Protein AF-A0A7V5BFM8-F1 (afdb_monomer_lite)

Secondary structure (DSSP, 8-state):
--GGG-HHHHHHHHHHHHHHHHHHHHHHHHHHTT-TTHHHHHHHHHHHHHHHHHHHHHH-------GGGTSTTTT-TT-----TT---S------HHHHHHHHHHHHHHHHHHHHHHHHHHHHHHHHHHHHHHHHHHHHHHHHHHHHHHHHHHHHHHHHHHHHHHHHHHHHHHHHHHHHHHHHHHHH--

Radius of gyration: 38.97 Å; chains: 1; bounding box: 80×53×108 Å

Sequence (189 aa):
MSFLHSKGFKYLKNLIIGVGAAVVLIGALFKIMHHPLGNVLLPIGMGTEAFIFFFLGVIGPEKDYYWEKLYPGLDKYNADVAPLAAGGGGGQALNAPAVEEKLGGMLSELQIMSKSMSSLKALQDADFTGTADQIKTMGNFYSKLNEAMASLADSAEDAKQYKEQMKSLNHNLGSLNSVYGNMLNAMNP

Structure (mmCIF, N/CA/C/O backbone):
data_AF-A0A7V5BFM8-F1
#
_entry.id   AF-A0A7V5BFM8-F1
#
loop_
_atom_site.group_PDB
_atom_site.id
_atom_site.type_symbol
_atom_site.label_atom_id
_atom_site.label_alt_id
_atom_site.label_comp_id
_atom_site.label_asym_id
_atom_site.label_entity_id
_atom_site.label_seq_id
_atom_site.pdbx_PDB_ins_code
_atom_site.Cartn_x
_atom_site.Cartn_y
_atom_site.Cartn_z
_atom_site.occupancy
_atom_site.B_iso_or_equiv
_atom_site.auth_seq_id
_atom_site.auth_comp_id
_atom_site.auth_asym_id
_atom_site.auth_atom_id
_atom_site.pdbx_PDB_model_num
ATOM 1 N N . MET A 1 1 ? -21.192 -24.836 13.262 1.00 40.56 1 MET A N 1
ATOM 2 C CA . MET A 1 1 ? -19.976 -24.262 13.879 1.00 40.56 1 MET A CA 1
ATOM 3 C C . MET A 1 1 ? -18.853 -24.339 12.858 1.00 40.56 1 MET A C 1
ATOM 5 O O . MET A 1 1 ? -18.307 -25.411 12.643 1.00 40.56 1 MET A O 1
ATOM 9 N N . SER A 1 2 ? -18.617 -23.254 12.121 1.00 45.78 2 SER A N 1
ATOM 10 C CA . SER A 1 2 ? -17.690 -23.250 10.984 1.00 45.78 2 SER A CA 1
ATOM 11 C C . SER A 1 2 ? -16.246 -23.375 11.483 1.00 45.78 2 SER A C 1
ATOM 13 O O . SER A 1 2 ? -15.728 -22.449 12.106 1.00 45.78 2 SER A O 1
ATOM 15 N N . PHE A 1 3 ? -15.607 -24.521 11.218 1.00 53.47 3 PHE A N 1
ATOM 16 C CA . PHE A 1 3 ? -14.209 -24.829 11.567 1.00 53.4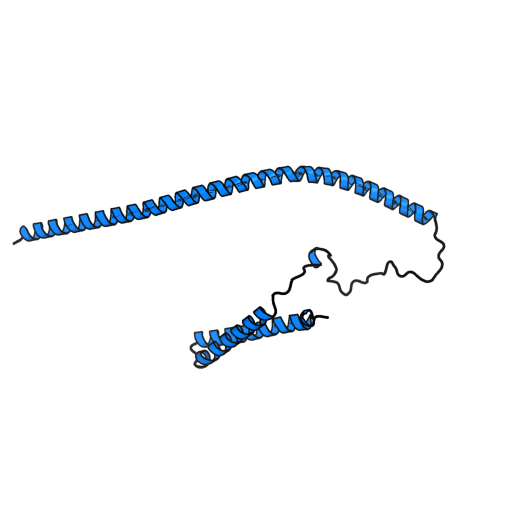7 3 PHE A CA 1
ATOM 17 C C . PHE A 1 3 ? -13.200 -23.776 11.063 1.00 53.47 3 PHE A C 1
ATOM 19 O O . PHE A 1 3 ? -12.090 -23.689 11.582 1.00 53.47 3 PHE A O 1
ATOM 26 N N . LEU A 1 4 ? -13.617 -22.928 10.119 1.00 55.00 4 LEU A N 1
ATOM 27 C CA . LEU A 1 4 ? -12.844 -21.830 9.539 1.00 55.00 4 LEU A CA 1
ATOM 28 C C . LEU A 1 4 ? -12.632 -20.633 10.489 1.00 55.00 4 LEU A C 1
ATOM 30 O O . LEU A 1 4 ? -11.771 -19.808 10.223 1.00 55.00 4 LEU A O 1
ATOM 34 N N . HIS A 1 5 ? -13.362 -20.531 11.609 1.00 53.34 5 HIS A N 1
ATOM 35 C CA . HIS A 1 5 ? -13.249 -19.392 12.544 1.00 53.34 5 HIS A CA 1
ATOM 36 C C . HIS A 1 5 ? -12.447 -19.698 13.821 1.00 53.34 5 HIS A C 1
ATOM 38 O O . HIS A 1 5 ? -12.349 -18.853 14.713 1.00 53.34 5 HIS A O 1
ATOM 44 N N . SER A 1 6 ? -11.880 -20.902 13.948 1.00 69.38 6 SER A N 1
ATOM 45 C CA . SER A 1 6 ? -11.123 -21.277 15.146 1.00 69.38 6 SER A CA 1
ATOM 46 C C . SER A 1 6 ? -9.809 -20.493 15.237 1.00 69.38 6 SER A C 1
ATOM 48 O O . SER A 1 6 ? -9.078 -20.380 14.252 1.00 69.38 6 SER A O 1
ATOM 50 N N . LYS A 1 7 ? -9.454 -20.004 16.437 1.00 62.94 7 LYS A N 1
ATOM 51 C CA . LYS A 1 7 ? -8.154 -19.349 16.702 1.00 62.94 7 LYS A CA 1
ATOM 52 C C . LYS A 1 7 ? -6.974 -20.220 16.244 1.00 62.94 7 LYS A C 1
ATOM 54 O O . LYS A 1 7 ? -5.988 -19.696 15.735 1.00 62.94 7 LYS A O 1
ATOM 59 N N . GLY A 1 8 ? -7.112 -21.545 16.353 1.00 70.50 8 GLY A N 1
ATOM 60 C CA . GLY A 1 8 ? -6.119 -22.502 15.861 1.00 70.50 8 GLY A CA 1
ATOM 61 C C . GLY A 1 8 ? -5.989 -22.514 14.336 1.00 70.50 8 GLY A C 1
ATOM 62 O O . GLY A 1 8 ? -4.878 -22.585 13.826 1.00 70.50 8 GLY A O 1
ATOM 63 N N . PHE A 1 9 ? -7.095 -22.362 13.602 1.00 72.81 9 PHE A N 1
ATOM 64 C CA . PHE A 1 9 ? -7.080 -22.286 12.138 1.00 72.81 9 PHE A CA 1
ATOM 65 C C . PHE A 1 9 ? -6.405 -20.998 11.649 1.00 72.81 9 PHE A C 1
ATOM 67 O O . PHE A 1 9 ? -5.597 -21.040 10.724 1.00 72.81 9 PHE A O 1
ATOM 74 N N . LYS A 1 10 ? -6.647 -19.866 12.327 1.00 71.50 10 LYS A N 1
ATOM 75 C CA . LYS A 1 10 ? -5.963 -18.591 12.042 1.00 71.50 10 LYS A CA 1
ATOM 76 C C . LYS A 1 10 ? -4.455 -18.676 12.268 1.00 71.50 10 LYS A C 1
ATOM 78 O O . LYS A 1 10 ? -3.684 -18.246 11.413 1.00 71.50 10 LYS A O 1
ATOM 83 N N . TYR A 1 11 ? -4.039 -19.253 13.395 1.00 76.12 11 TYR A N 1
ATOM 84 C CA . TYR A 1 11 ? -2.623 -19.463 13.691 1.00 76.12 11 TYR A CA 1
ATOM 85 C C . TYR A 1 11 ? -1.970 -20.400 12.668 1.00 76.12 11 TYR A C 1
ATOM 87 O O . TYR A 1 11 ? -0.919 -20.074 12.124 1.00 76.12 11 TYR A O 1
ATOM 95 N N . LEU A 1 12 ? -2.627 -21.518 12.345 1.00 82.12 12 LEU A N 1
ATOM 96 C CA . LEU A 1 12 ? -2.137 -22.488 11.369 1.00 82.12 12 LEU A CA 1
ATOM 97 C C . LEU A 1 12 ? -2.009 -21.879 9.963 1.00 82.12 12 LEU A C 1
ATOM 99 O O . LEU A 1 12 ? -0.991 -22.082 9.308 1.00 82.12 12 LEU A O 1
ATOM 103 N N . LYS A 1 13 ? -2.992 -21.083 9.525 1.00 82.06 13 LYS A N 1
ATOM 104 C CA . LYS A 1 13 ? -2.949 -20.328 8.261 1.00 82.06 13 LYS A CA 1
ATOM 105 C C . LYS A 1 13 ? -1.733 -19.401 8.210 1.00 82.06 13 LYS A C 1
ATOM 107 O O . LYS A 1 13 ? -0.953 -19.472 7.265 1.00 82.06 13 LYS A O 1
ATOM 112 N N . ASN A 1 14 ? -1.544 -18.573 9.239 1.00 81.56 14 ASN A N 1
ATOM 113 C CA . ASN A 1 14 ? -0.413 -17.643 9.302 1.00 81.56 14 ASN A CA 1
ATOM 114 C C . ASN A 1 14 ? 0.935 -18.376 9.355 1.00 81.56 14 ASN A C 1
ATOM 116 O O . ASN A 1 14 ? 1.901 -17.920 8.750 1.00 81.56 14 ASN A O 1
ATOM 120 N N . LEU A 1 15 ? 0.996 -19.524 10.033 1.00 85.75 15 LEU A N 1
ATOM 121 C CA . LEU A 1 15 ? 2.195 -20.354 10.095 1.00 85.75 15 LEU A CA 1
ATOM 122 C C . LEU A 1 15 ? 2.544 -20.952 8.726 1.00 85.75 15 LEU A C 1
ATOM 124 O O . LEU A 1 15 ? 3.700 -20.879 8.322 1.00 85.75 15 LEU A O 1
ATOM 128 N N . ILE A 1 16 ? 1.566 -21.481 7.985 1.00 86.25 16 ILE A N 1
ATOM 129 C CA . ILE A 1 16 ? 1.787 -22.033 6.636 1.00 86.25 16 ILE A CA 1
ATOM 130 C C . ILE A 1 16 ? 2.275 -20.944 5.672 1.00 86.25 16 ILE A C 1
ATOM 132 O O . ILE A 1 16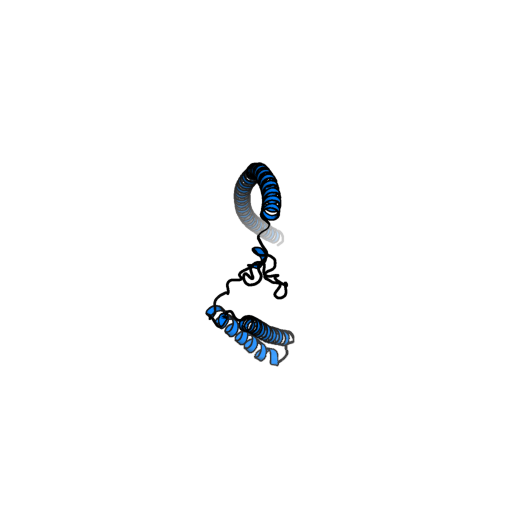 ? 3.226 -21.180 4.930 1.00 86.25 16 ILE A O 1
ATOM 136 N N . ILE A 1 17 ? 1.683 -19.744 5.726 1.00 85.19 17 ILE A N 1
ATOM 137 C CA . ILE A 1 17 ? 2.124 -18.593 4.920 1.00 85.19 17 ILE A CA 1
ATOM 138 C C . ILE A 1 17 ? 3.561 -18.199 5.285 1.00 85.19 17 ILE A C 1
ATOM 140 O O . ILE A 1 17 ? 4.399 -18.026 4.406 1.00 85.19 17 ILE A O 1
ATOM 144 N N . GLY A 1 18 ? 3.872 -18.097 6.581 1.00 86.25 18 GLY A N 1
ATOM 145 C CA . GLY A 1 18 ? 5.215 -17.739 7.039 1.00 86.25 18 GLY A CA 1
ATOM 146 C C . GLY A 1 18 ? 6.282 -18.761 6.635 1.00 86.25 18 GLY A C 1
ATOM 147 O O . GLY A 1 18 ? 7.380 -18.382 6.228 1.00 86.25 18 GLY A O 1
ATOM 148 N N . VAL A 1 19 ? 5.958 -20.056 6.701 1.00 89.25 19 VAL A N 1
ATOM 149 C CA . VAL A 1 19 ? 6.862 -21.137 6.281 1.00 89.25 19 VAL A CA 1
ATOM 150 C C . VAL A 1 19 ? 7.058 -21.134 4.763 1.00 89.25 19 VAL A C 1
ATOM 152 O O . VAL A 1 19 ? 8.197 -21.261 4.314 1.00 89.25 19 VAL A O 1
ATOM 155 N N . GLY A 1 20 ? 5.994 -20.937 3.976 1.00 88.56 20 GLY A N 1
ATOM 156 C CA . GLY A 1 20 ? 6.090 -20.784 2.519 1.00 88.56 20 GLY A CA 1
ATOM 157 C C . GLY A 1 20 ? 7.030 -19.645 2.125 1.00 88.56 20 GLY A C 1
ATOM 158 O O . GLY A 1 20 ? 8.005 -19.865 1.396 1.00 88.56 20 GLY A O 1
ATOM 159 N N . ALA A 1 21 ? 6.826 -18.472 2.731 1.00 89.00 21 ALA A N 1
ATOM 160 C CA . ALA A 1 21 ? 7.610 -17.280 2.433 1.00 89.00 21 ALA A CA 1
ATOM 161 C C . ALA A 1 21 ? 9.094 -17.475 2.774 1.00 89.00 21 ALA A C 1
ATOM 163 O O . ALA A 1 21 ? 9.975 -17.074 2.010 1.00 89.00 21 ALA A O 1
ATOM 164 N N . ALA A 1 22 ? 9.392 -18.147 3.890 1.00 91.00 22 ALA A N 1
ATOM 165 C CA . ALA A 1 22 ? 10.763 -18.459 4.282 1.00 91.00 22 ALA A CA 1
ATOM 166 C C . ALA A 1 22 ? 11.478 -19.344 3.245 1.00 91.00 22 ALA A C 1
ATOM 168 O O . ALA A 1 22 ? 12.625 -19.065 2.889 1.00 91.00 22 ALA A O 1
ATOM 169 N N . VAL A 1 23 ? 10.807 -20.372 2.711 1.00 90.44 23 VAL A N 1
ATOM 170 C CA . VAL A 1 23 ? 11.385 -21.264 1.688 1.00 90.44 23 VAL A CA 1
ATOM 171 C C . VAL A 1 23 ? 11.720 -20.492 0.407 1.00 90.44 23 VAL A C 1
ATOM 173 O O . VAL A 1 23 ? 12.781 -20.708 -0.184 1.00 90.44 23 VAL A O 1
ATOM 176 N N . VAL A 1 24 ? 10.868 -19.548 0.000 1.00 93.56 24 VAL A N 1
ATOM 177 C CA . VAL A 1 24 ? 11.104 -18.718 -1.196 1.00 93.56 24 VAL A CA 1
ATOM 178 C C . VAL A 1 24 ? 12.265 -17.766 -0.998 1.00 93.56 24 VAL A C 1
ATOM 180 O O . VAL A 1 24 ? 13.121 -17.662 -1.877 1.00 93.56 24 VAL A O 1
ATOM 183 N N . LEU A 1 25 ? 12.328 -17.103 0.157 1.00 92.12 25 LEU A N 1
ATOM 184 C CA . LEU A 1 25 ? 13.424 -16.195 0.479 1.00 92.12 25 LEU A CA 1
ATOM 185 C C . LEU A 1 25 ? 14.766 -16.931 0.516 1.00 92.12 25 LEU A C 1
ATOM 187 O O . LEU A 1 25 ? 15.748 -16.419 -0.019 1.00 92.12 25 LEU A O 1
ATOM 191 N N . ILE A 1 26 ? 14.808 -18.153 1.055 1.00 91.81 26 ILE A N 1
ATOM 192 C CA . ILE A 1 26 ? 16.019 -18.987 1.031 1.00 91.81 26 ILE A CA 1
ATOM 193 C C . ILE A 1 26 ? 16.375 -19.394 -0.411 1.00 91.81 26 ILE A C 1
ATOM 195 O O . ILE A 1 26 ? 17.541 -19.315 -0.805 1.00 91.81 26 ILE A O 1
ATOM 199 N N . GLY A 1 27 ? 15.391 -19.777 -1.231 1.00 90.50 27 GLY A N 1
ATOM 200 C CA . GLY A 1 27 ? 15.597 -20.073 -2.654 1.00 90.50 27 GLY A CA 1
ATOM 201 C C . GLY A 1 27 ? 16.171 -18.886 -3.436 1.00 90.50 27 GLY A C 1
ATOM 202 O O . GLY A 1 27 ? 17.145 -19.039 -4.179 1.00 90.50 27 GLY A O 1
ATOM 203 N N . ALA A 1 28 ? 15.615 -17.694 -3.222 1.00 91.69 28 ALA A N 1
ATOM 204 C CA . ALA A 1 28 ? 16.084 -16.449 -3.822 1.00 91.69 28 ALA A CA 1
ATOM 205 C C . ALA A 1 28 ? 17.491 -16.073 -3.344 1.00 91.69 28 ALA A C 1
ATOM 207 O O . ALA A 1 28 ? 18.342 -15.730 -4.167 1.00 91.69 28 ALA A O 1
ATOM 208 N N . LEU A 1 29 ? 17.769 -16.216 -2.046 1.00 91.19 29 LEU A N 1
ATOM 209 C CA . LEU A 1 29 ? 19.093 -15.978 -1.473 1.00 91.19 29 LEU A CA 1
ATOM 210 C C . LEU A 1 29 ? 20.155 -16.853 -2.151 1.00 91.19 29 LEU A C 1
ATOM 212 O O . LEU A 1 29 ? 21.167 -16.337 -2.626 1.00 91.19 29 LEU A O 1
ATOM 216 N N . PHE A 1 30 ? 19.911 -18.162 -2.275 1.00 92.00 30 PHE A N 1
ATOM 217 C CA . PHE A 1 30 ? 20.861 -19.066 -2.929 1.00 92.00 30 PHE A CA 1
ATOM 218 C C . PHE A 1 30 ? 21.040 -18.777 -4.420 1.00 92.00 30 PHE A C 1
ATOM 220 O O . PHE A 1 30 ? 22.141 -18.963 -4.943 1.00 92.00 30 PHE A O 1
ATOM 227 N N . LYS A 1 31 ? 19.994 -18.297 -5.104 1.00 90.19 31 LYS A N 1
ATOM 228 C CA . LYS A 1 31 ? 20.097 -17.855 -6.499 1.00 90.19 31 LYS A CA 1
ATOM 229 C C . LYS A 1 31 ? 21.003 -16.626 -6.632 1.00 90.19 31 LYS A C 1
ATOM 231 O O . LYS A 1 31 ? 21.845 -16.610 -7.525 1.00 90.19 31 LYS A O 1
ATOM 236 N N . ILE A 1 32 ? 20.874 -15.642 -5.737 1.00 91.88 32 ILE A N 1
ATOM 237 C CA . ILE A 1 32 ? 21.715 -14.429 -5.714 1.00 91.88 32 ILE A CA 1
ATOM 238 C C . ILE A 1 32 ? 23.166 -14.773 -5.359 1.00 91.88 32 ILE A C 1
ATOM 240 O O . ILE A 1 32 ? 24.101 -14.246 -5.959 1.00 91.88 32 ILE A O 1
ATOM 244 N N . MET A 1 33 ? 23.373 -15.715 -4.438 1.00 91.75 33 MET A N 1
ATOM 245 C CA . MET A 1 33 ? 24.704 -16.223 -4.087 1.00 91.75 33 MET A CA 1
ATOM 246 C C . MET A 1 33 ? 25.329 -17.120 -5.172 1.00 91.75 33 MET A C 1
ATOM 248 O O . MET A 1 33 ? 26.422 -17.637 -4.963 1.00 91.75 33 MET A O 1
ATOM 252 N N . HIS A 1 34 ? 24.658 -17.325 -6.315 1.00 89.06 34 HIS A N 1
ATOM 253 C CA . HIS A 1 34 ? 25.093 -18.209 -7.407 1.00 89.06 34 HIS A CA 1
ATOM 254 C C . HIS A 1 34 ? 25.376 -19.653 -6.955 1.00 89.06 34 HIS A C 1
ATOM 256 O O . HIS A 1 34 ? 26.110 -20.396 -7.607 1.00 89.06 34 HIS A O 1
ATOM 262 N N . HIS A 1 35 ? 24.772 -20.077 -5.843 1.00 89.19 35 HIS A N 1
ATOM 263 C CA . HIS A 1 35 ? 24.939 -21.428 -5.333 1.00 89.19 35 HIS A CA 1
ATOM 264 C C . HIS A 1 35 ? 24.200 -22.412 -6.261 1.00 89.19 35 HIS A C 1
ATOM 266 O O . HIS A 1 35 ? 23.060 -22.136 -6.648 1.00 89.19 35 HIS A O 1
ATOM 272 N N . PRO A 1 36 ? 24.771 -23.585 -6.597 1.00 87.19 36 PRO A N 1
ATOM 273 C CA . PRO A 1 36 ? 24.162 -24.541 -7.532 1.00 87.19 36 PRO A CA 1
ATOM 274 C C . PRO A 1 36 ? 22.756 -25.001 -7.108 1.00 87.19 36 PRO A C 1
ATOM 276 O O . PRO A 1 36 ? 21.899 -25.252 -7.954 1.00 87.19 36 PRO A O 1
ATOM 279 N N . LEU A 1 37 ? 22.485 -25.030 -5.797 1.00 86.81 37 LEU A N 1
ATOM 280 C CA . LEU A 1 37 ? 21.164 -25.350 -5.241 1.00 86.81 3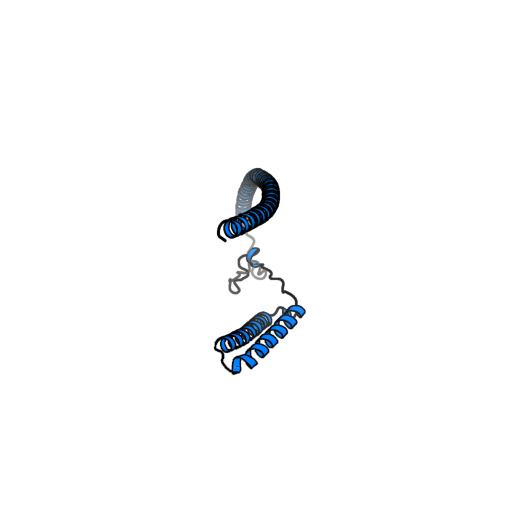7 LEU A CA 1
ATOM 281 C C . LEU A 1 37 ? 20.094 -24.284 -5.534 1.00 86.81 37 LEU A C 1
ATOM 283 O O . LEU A 1 37 ? 18.911 -24.613 -5.543 1.00 86.81 37 LEU A O 1
ATOM 287 N N . GLY A 1 38 ? 20.470 -23.031 -5.815 1.00 85.06 38 GLY A N 1
ATOM 288 C CA . GLY A 1 38 ? 19.522 -21.942 -6.083 1.00 85.06 38 GLY A CA 1
ATOM 289 C C . GLY A 1 38 ? 18.679 -22.165 -7.342 1.00 85.06 38 GLY A C 1
ATOM 290 O O . GLY A 1 38 ? 17.531 -21.736 -7.402 1.00 85.06 38 GLY A O 1
ATOM 291 N N . ASN A 1 39 ? 19.206 -22.901 -8.326 1.00 85.25 39 ASN A N 1
ATOM 292 C CA . ASN A 1 39 ? 18.472 -23.254 -9.546 1.00 85.25 39 ASN A CA 1
ATOM 293 C C . ASN A 1 39 ? 17.341 -24.260 -9.305 1.00 85.25 39 ASN A C 1
ATOM 295 O O . ASN A 1 39 ? 16.406 -24.310 -10.095 1.00 85.25 39 ASN A O 1
ATOM 299 N N . VAL A 1 40 ? 17.425 -25.045 -8.230 1.00 88.88 40 VAL A N 1
ATOM 300 C CA . VAL A 1 40 ? 16.422 -26.057 -7.872 1.00 88.88 40 VAL A CA 1
ATOM 301 C C . VAL A 1 40 ? 15.504 -25.529 -6.773 1.00 88.88 40 VAL A C 1
ATOM 303 O O . VAL A 1 40 ? 14.286 -25.662 -6.858 1.00 88.88 40 VAL A O 1
ATOM 306 N N . LEU A 1 41 ? 16.075 -24.872 -5.764 1.00 90.88 41 LEU A N 1
ATOM 307 C CA . LEU A 1 41 ? 15.335 -24.413 -4.596 1.00 90.88 41 LEU A CA 1
ATOM 308 C C . LEU A 1 41 ? 14.403 -23.236 -4.908 1.00 90.88 41 LEU A C 1
ATOM 310 O O . LEU A 1 41 ? 13.308 -23.171 -4.356 1.00 90.88 41 LEU A O 1
ATOM 314 N N . LEU A 1 42 ? 14.794 -22.329 -5.812 1.00 91.00 42 LEU A N 1
ATOM 315 C CA . LEU A 1 42 ? 13.958 -21.182 -6.168 1.00 91.00 42 LEU A CA 1
ATOM 316 C C . LEU A 1 42 ? 12.663 -21.601 -6.898 1.00 91.00 42 LEU A C 1
ATOM 318 O O . LEU A 1 42 ? 11.598 -21.170 -6.459 1.00 91.00 42 LEU A O 1
ATOM 322 N N . PRO A 1 43 ? 12.686 -22.458 -7.941 1.00 90.56 43 PRO A N 1
ATOM 323 C CA . PRO A 1 43 ? 11.457 -22.992 -8.532 1.00 90.56 43 PRO A CA 1
ATOM 324 C C . PRO A 1 43 ? 10.551 -23.712 -7.529 1.00 90.56 43 PRO A C 1
ATOM 326 O O . PRO A 1 43 ? 9.337 -23.539 -7.581 1.00 90.56 43 PRO A O 1
ATOM 329 N N . ILE A 1 44 ? 11.128 -24.472 -6.591 1.00 92.19 44 ILE A N 1
ATOM 330 C CA . ILE A 1 44 ? 10.366 -25.158 -5.535 1.00 92.19 44 ILE A CA 1
ATOM 331 C C . ILE A 1 44 ? 9.694 -24.148 -4.598 1.00 92.19 44 ILE A C 1
ATOM 333 O O . ILE A 1 44 ? 8.507 -24.285 -4.298 1.00 92.19 44 ILE A O 1
ATOM 337 N N . GLY A 1 45 ? 10.417 -23.111 -4.169 1.00 91.88 45 GLY A N 1
ATOM 338 C CA . GLY A 1 45 ? 9.857 -22.042 -3.344 1.00 91.88 45 GLY A CA 1
ATOM 339 C C . GLY A 1 45 ? 8.726 -21.304 -4.060 1.00 91.88 45 GLY A C 1
ATOM 340 O O . GLY A 1 45 ? 7.624 -21.201 -3.530 1.00 91.88 45 GLY A O 1
ATOM 341 N N . MET A 1 46 ? 8.953 -20.874 -5.303 1.00 92.19 46 MET A N 1
ATOM 342 C CA . MET A 1 46 ? 7.923 -20.195 -6.099 1.00 92.19 46 MET A CA 1
ATOM 343 C C . MET A 1 46 ? 6.696 -21.087 -6.355 1.00 92.19 46 MET A C 1
ATOM 345 O O . MET A 1 46 ? 5.569 -20.601 -6.303 1.00 92.19 46 MET A O 1
ATOM 349 N N . GLY A 1 47 ? 6.887 -22.393 -6.575 1.00 93.19 47 GLY A N 1
ATOM 350 C CA . GLY A 1 47 ? 5.784 -23.352 -6.696 1.00 93.19 47 GLY A CA 1
ATOM 351 C C . GLY A 1 47 ? 4.995 -23.532 -5.395 1.00 93.19 47 GLY A C 1
ATOM 352 O O . GLY A 1 47 ? 3.769 -23.641 -5.425 1.00 93.19 47 GLY A O 1
ATOM 353 N N . THR A 1 48 ? 5.682 -23.497 -4.251 1.00 90.06 48 THR A N 1
ATOM 354 C CA . THR A 1 48 ? 5.052 -23.556 -2.924 1.00 90.06 48 THR A CA 1
ATOM 355 C C . THR A 1 48 ? 4.177 -22.321 -2.676 1.00 90.06 48 THR A C 1
ATOM 357 O O . THR A 1 48 ? 3.030 -22.468 -2.259 1.00 90.06 48 THR A O 1
ATOM 360 N N . GLU A 1 49 ? 4.651 -21.117 -3.014 1.00 90.75 49 GLU A N 1
ATOM 361 C CA . GLU A 1 49 ? 3.848 -19.882 -2.912 1.00 90.75 49 GLU A CA 1
ATOM 362 C C . GLU A 1 49 ? 2.646 -19.883 -3.850 1.00 90.75 49 GLU A C 1
ATOM 364 O O . GLU A 1 49 ? 1.540 -19.540 -3.437 1.00 90.75 49 GLU A O 1
ATOM 369 N N . ALA A 1 50 ? 2.824 -20.321 -5.100 1.00 89.62 50 ALA A N 1
ATOM 370 C CA . ALA A 1 50 ? 1.720 -20.417 -6.051 1.00 89.62 50 ALA A CA 1
ATOM 371 C C . ALA A 1 50 ? 0.583 -21.307 -5.514 1.00 89.62 50 ALA A C 1
ATOM 373 O O . ALA A 1 50 ? -0.594 -20.967 -5.650 1.00 89.62 50 ALA A O 1
ATOM 374 N N . PHE A 1 51 ? 0.930 -22.413 -4.849 1.00 89.75 51 PHE A N 1
ATOM 375 C CA . PHE A 1 51 ? -0.043 -23.298 -4.214 1.00 89.75 51 PHE A CA 1
ATOM 376 C C . PHE A 1 51 ? -0.731 -22.652 -3.001 1.00 89.75 51 PHE A C 1
ATOM 378 O O . PHE A 1 51 ? -1.954 -22.742 -2.870 1.00 89.75 51 PHE A O 1
ATOM 385 N N . ILE A 1 52 ? 0.023 -21.964 -2.137 1.00 88.62 52 ILE A N 1
ATOM 386 C CA . ILE A 1 52 ? -0.532 -21.264 -0.967 1.00 88.62 52 ILE A CA 1
ATOM 387 C C . ILE A 1 52 ? -1.500 -20.157 -1.406 1.00 88.62 52 ILE A C 1
ATOM 389 O O . ILE A 1 52 ? -2.613 -20.082 -0.884 1.00 88.62 52 ILE A O 1
ATOM 393 N N . PHE A 1 53 ? -1.135 -19.339 -2.397 1.00 86.00 53 PHE A N 1
ATOM 394 C CA . PHE A 1 53 ? -2.015 -18.289 -2.920 1.00 86.00 53 PHE A CA 1
ATOM 395 C C . PHE A 1 53 ? -3.274 -18.845 -3.577 1.00 86.00 53 PHE A C 1
ATOM 397 O O . PHE A 1 53 ? -4.358 -18.299 -3.369 1.00 86.00 53 PHE A O 1
ATOM 404 N N . PHE A 1 54 ? -3.157 -19.947 -4.321 1.00 88.56 54 PHE A N 1
ATOM 405 C CA . PHE A 1 54 ? -4.320 -20.634 -4.873 1.00 88.56 54 PHE A CA 1
ATOM 406 C C . PHE A 1 54 ? -5.270 -21.096 -3.759 1.00 88.56 54 PHE A C 1
ATOM 408 O O . PHE A 1 54 ? -6.468 -20.816 -3.806 1.00 88.56 54 PHE A O 1
ATOM 415 N N . PHE A 1 55 ? -4.736 -21.731 -2.715 1.00 84.88 55 PHE A N 1
ATOM 416 C CA . PHE A 1 55 ? -5.529 -22.209 -1.582 1.00 84.88 55 PHE A CA 1
ATOM 417 C C . PHE A 1 55 ? -6.197 -21.062 -0.800 1.00 84.88 55 PHE A C 1
ATOM 419 O O . PHE A 1 55 ? -7.367 -21.164 -0.428 1.00 84.88 55 PHE A O 1
ATOM 426 N N . LEU A 1 56 ? -5.502 -19.936 -0.608 1.00 78.31 56 LEU A N 1
ATOM 427 C CA . LEU A 1 56 ? -6.065 -18.733 0.018 1.00 78.31 56 LEU A CA 1
ATOM 428 C C . LEU A 1 56 ? -7.156 -18.078 -0.836 1.00 78.31 56 LEU A C 1
ATOM 430 O O . LEU A 1 56 ? -8.168 -17.634 -0.292 1.00 78.31 56 LEU A O 1
ATOM 434 N N . GLY A 1 57 ? -6.984 -18.055 -2.160 1.00 79.62 57 GLY A N 1
ATOM 435 C CA . GLY A 1 57 ? -8.000 -17.566 -3.092 1.00 79.62 57 GLY A CA 1
ATOM 436 C C . GLY A 1 57 ? -9.299 -18.371 -3.015 1.00 79.62 57 GLY A C 1
ATOM 437 O O . GLY A 1 57 ? -10.382 -17.796 -3.094 1.00 79.62 57 GLY A O 1
ATOM 438 N N . VAL A 1 58 ? -9.199 -19.683 -2.781 1.00 81.50 58 VAL A N 1
ATOM 439 C CA . VAL A 1 58 ? -10.358 -20.571 -2.597 1.00 81.50 58 VAL A CA 1
ATOM 440 C C . VAL A 1 58 ? -11.043 -20.361 -1.239 1.00 81.50 58 VAL A C 1
ATOM 442 O O . VAL A 1 58 ? -12.265 -20.461 -1.154 1.00 81.50 58 VAL A O 1
ATOM 445 N N . ILE A 1 59 ? -10.290 -20.056 -0.176 1.00 74.31 59 ILE A N 1
ATOM 446 C CA . ILE A 1 59 ? -10.840 -19.913 1.189 1.00 74.31 59 ILE A CA 1
ATOM 447 C C . ILE A 1 59 ? -11.520 -18.552 1.424 1.00 74.31 59 ILE A C 1
ATOM 449 O O . ILE A 1 59 ? -12.361 -18.439 2.316 1.00 74.31 59 ILE A O 1
ATOM 453 N N . GLY A 1 60 ? -11.261 -17.555 0.576 1.00 63.25 60 GLY A N 1
ATOM 454 C CA . GLY A 1 60 ? -11.892 -16.237 0.645 1.00 63.25 60 GLY A CA 1
ATOM 455 C C . GLY A 1 60 ? -11.393 -15.385 1.827 1.00 63.25 60 GLY A C 1
ATOM 456 O O . GLY A 1 60 ? -10.995 -15.912 2.869 1.00 63.25 60 GLY A O 1
ATOM 457 N N . PRO A 1 61 ? -11.371 -14.048 1.689 1.00 58.78 61 PRO A N 1
ATOM 458 C CA . PRO A 1 61 ? -10.881 -13.160 2.737 1.00 58.78 61 PRO A CA 1
ATOM 459 C C . PRO A 1 61 ? -11.828 -13.173 3.943 1.00 58.78 61 PRO A C 1
ATOM 461 O O . PRO A 1 61 ? -13.035 -12.953 3.815 1.00 58.78 61 PRO A O 1
ATOM 464 N N . GLU A 1 62 ? -11.282 -13.429 5.131 1.00 58.59 62 GLU A N 1
ATOM 465 C CA . GLU A 1 62 ? -12.051 -13.328 6.369 1.00 58.59 62 GLU A CA 1
ATOM 466 C C . GLU A 1 62 ? -12.395 -11.864 6.657 1.00 58.59 62 GLU A C 1
ATOM 468 O O . GLU A 1 62 ? -11.596 -10.956 6.441 1.00 58.59 62 GLU A O 1
ATOM 473 N N . LYS A 1 63 ? -13.606 -11.632 7.165 1.00 55.31 63 LYS A N 1
ATOM 474 C CA . LYS A 1 63 ? -14.027 -10.311 7.625 1.00 55.31 63 LYS A CA 1
ATOM 475 C C . LYS A 1 63 ? -13.348 -10.025 8.966 1.00 55.31 63 LYS A C 1
ATOM 477 O O . LYS A 1 63 ? -13.676 -10.664 9.968 1.00 55.31 63 LYS A O 1
ATOM 482 N N . ASP A 1 64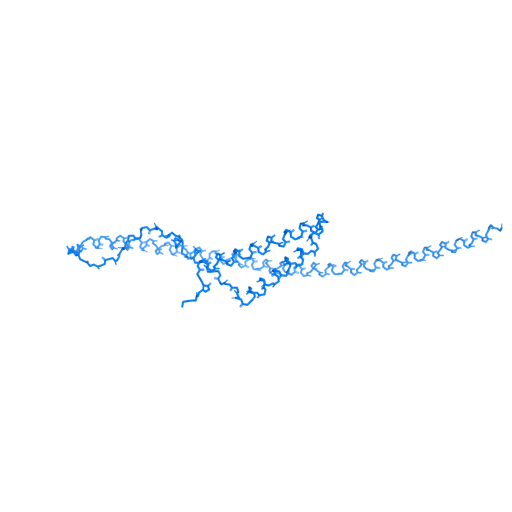 ? -12.426 -9.068 8.987 1.00 56.09 64 ASP A N 1
ATOM 483 C CA . ASP A 1 64 ? -11.823 -8.568 10.222 1.00 56.09 64 ASP A CA 1
ATOM 484 C C . ASP A 1 64 ? -12.836 -7.687 10.958 1.00 56.09 64 ASP A C 1
ATOM 486 O O . ASP A 1 64 ? -13.029 -6.508 10.657 1.00 56.09 64 ASP A O 1
ATOM 490 N N . TYR A 1 65 ? -13.550 -8.282 11.911 1.00 56.66 65 TYR A N 1
ATOM 491 C CA . TYR A 1 65 ? -14.484 -7.537 12.743 1.00 56.66 65 TYR A CA 1
ATOM 492 C C . TYR A 1 65 ? -13.743 -6.876 13.910 1.00 56.66 65 TYR A C 1
ATOM 494 O O . TYR A 1 65 ? -13.465 -7.513 14.925 1.00 56.66 65 TYR A O 1
ATOM 502 N N . TYR A 1 66 ? -13.460 -5.580 13.780 1.00 56.88 66 TYR A N 1
ATOM 503 C CA . TYR A 1 66 ? -12.886 -4.741 14.838 1.00 56.88 66 TYR A CA 1
ATOM 504 C C . TYR A 1 66 ? -13.933 -4.349 15.897 1.00 56.88 66 TYR A C 1
ATOM 506 O O . TYR A 1 66 ? -14.191 -3.165 16.121 1.00 56.88 66 TYR A O 1
ATOM 514 N N . TRP A 1 67 ? -14.555 -5.333 16.553 1.00 65.94 67 TRP A N 1
ATOM 515 C CA . TRP A 1 67 ? -15.516 -5.088 17.642 1.00 65.94 67 TRP A CA 1
ATOM 516 C C . TRP A 1 67 ? -14.899 -4.320 18.820 1.00 65.94 67 TRP A C 1
ATOM 518 O O . TRP A 1 67 ? -15.610 -3.614 19.528 1.00 65.94 67 TRP A O 1
ATOM 528 N N . GLU A 1 68 ? -13.576 -4.380 18.963 1.00 57.75 68 GLU A N 1
ATOM 529 C CA . GLU A 1 68 ? -12.777 -3.678 19.976 1.00 57.75 68 GLU A CA 1
ATOM 530 C C . GLU A 1 68 ? -12.898 -2.146 19.869 1.00 57.75 68 GLU A C 1
ATOM 532 O O . GLU A 1 68 ? -12.821 -1.438 20.871 1.00 57.75 68 GLU A O 1
ATOM 537 N N . LYS A 1 69 ? -13.154 -1.616 18.661 1.00 62.69 69 LYS A N 1
ATOM 538 C CA . LYS A 1 69 ? -13.398 -0.177 18.449 1.00 62.69 69 LYS A CA 1
ATOM 539 C C . LYS A 1 69 ? -14.800 0.261 18.875 1.00 62.69 69 LYS A C 1
ATOM 541 O O . LYS A 1 69 ? -14.990 1.435 19.173 1.00 62.69 69 LYS A O 1
ATOM 546 N N . LEU A 1 70 ? -15.773 -0.654 18.871 1.00 61.25 70 LEU A N 1
ATOM 547 C CA . LEU A 1 70 ? -17.156 -0.373 19.277 1.00 61.25 70 LEU A CA 1
ATOM 548 C C . LEU A 1 70 ? -17.402 -0.663 20.765 1.00 61.25 70 LEU A C 1
ATOM 550 O O . LEU A 1 70 ? -18.218 0.013 21.382 1.00 61.25 70 LEU A O 1
ATOM 554 N N . TYR A 1 71 ? -16.709 -1.648 21.338 1.00 60.16 71 TYR A N 1
ATOM 555 C CA . TYR A 1 71 ? -16.866 -2.077 22.728 1.00 60.16 71 TYR A CA 1
ATOM 556 C C . TYR A 1 71 ? -15.492 -2.263 23.387 1.00 60.16 71 TYR A C 1
ATOM 558 O O . TYR A 1 71 ? -14.966 -3.381 23.424 1.00 60.16 71 TYR A O 1
ATOM 566 N N . PRO A 1 72 ? -14.895 -1.179 23.915 1.00 62.28 72 PRO A N 1
ATOM 567 C CA . PRO A 1 72 ? -13.622 -1.263 24.617 1.00 62.28 72 PRO A CA 1
ATOM 568 C C . PRO A 1 72 ? -13.764 -2.153 25.861 1.00 62.28 72 PRO A C 1
ATOM 570 O O . PRO A 1 72 ? -14.584 -1.880 26.737 1.00 62.28 72 PRO A O 1
ATOM 573 N N . GLY A 1 73 ? -12.960 -3.218 25.948 1.00 61.75 73 GLY A N 1
ATOM 574 C CA . GLY A 1 73 ? -12.932 -4.134 27.099 1.00 61.75 73 GLY A CA 1
ATOM 575 C C . GLY A 1 73 ? -13.343 -5.586 26.825 1.00 61.75 73 GLY A C 1
ATOM 576 O O . GLY A 1 73 ? -13.191 -6.409 27.724 1.00 61.75 73 GLY A O 1
ATOM 577 N N . LEU A 1 74 ? -13.785 -5.933 25.610 1.00 61.38 74 LEU A N 1
ATOM 578 C CA . LEU A 1 74 ? -14.057 -7.328 25.204 1.00 61.38 74 LEU A CA 1
ATOM 579 C C . LEU A 1 74 ? -12.802 -8.216 25.179 1.00 61.38 74 LEU A C 1
ATOM 581 O O . LEU A 1 74 ? -12.880 -9.436 25.315 1.00 61.38 74 LEU A O 1
ATOM 585 N N . ASP A 1 75 ? -11.643 -7.591 25.031 1.00 59.47 75 ASP A N 1
ATOM 586 C CA . ASP A 1 75 ? -10.337 -8.238 24.900 1.00 59.47 75 ASP A CA 1
ATOM 587 C C . ASP A 1 75 ? -9.827 -8.751 26.262 1.00 59.47 75 ASP A C 1
ATOM 589 O O . ASP A 1 75 ? -8.925 -9.590 26.343 1.00 59.47 75 ASP A O 1
ATOM 593 N N . LYS A 1 76 ? -10.431 -8.281 27.363 1.00 57.28 76 LYS A N 1
ATOM 594 C CA . LYS A 1 76 ? -10.078 -8.659 28.734 1.00 57.28 76 LYS A CA 1
ATOM 595 C C . LYS A 1 76 ? -10.868 -9.896 29.161 1.00 57.28 76 LYS A C 1
ATOM 597 O O . LYS A 1 76 ? -11.846 -9.801 29.891 1.00 57.28 76 LYS A O 1
ATOM 602 N N . TYR A 1 77 ? -10.382 -11.077 28.775 1.00 56.03 77 TYR A N 1
ATOM 603 C CA . TYR A 1 77 ? -10.945 -12.380 29.183 1.00 56.03 77 TYR A CA 1
ATOM 604 C C . TYR A 1 77 ? -10.969 -12.607 30.714 1.00 56.03 77 TYR A C 1
ATOM 606 O O . TYR A 1 77 ? -11.617 -13.532 31.184 1.00 56.03 77 TYR A O 1
ATOM 614 N N . ASN A 1 78 ? -10.267 -11.773 31.493 1.00 50.31 78 ASN A N 1
ATOM 615 C CA . ASN A 1 78 ? -10.121 -11.905 32.946 1.00 50.31 78 ASN A CA 1
ATOM 616 C C . ASN A 1 78 ? -10.611 -10.672 33.727 1.00 50.31 78 ASN A C 1
ATOM 618 O O . ASN A 1 78 ? -10.128 -10.401 34.825 1.00 50.31 78 ASN A O 1
ATOM 622 N N . ALA A 1 79 ? -11.516 -9.877 33.149 1.00 54.78 79 ALA A N 1
ATOM 623 C CA . ALA A 1 79 ? -12.234 -8.886 33.937 1.00 54.78 79 ALA A CA 1
ATOM 624 C C . ALA A 1 79 ? -13.232 -9.630 34.834 1.00 54.78 79 ALA A C 1
ATOM 626 O O . ALA A 1 79 ? -14.134 -10.299 34.332 1.00 54.78 79 ALA A O 1
ATOM 627 N N . ASP A 1 80 ? -13.031 -9.533 36.146 1.00 52.16 80 ASP A N 1
ATOM 628 C CA . ASP A 1 80 ? -13.939 -10.030 37.177 1.00 52.16 80 ASP A CA 1
ATOM 629 C C . ASP A 1 80 ? -15.269 -9.273 37.045 1.00 52.16 80 ASP A C 1
ATOM 631 O O . ASP A 1 80 ? -15.467 -8.179 37.582 1.00 52.16 80 ASP A O 1
ATOM 635 N N . VAL A 1 81 ? -16.144 -9.780 36.177 1.00 53.94 81 VAL A N 1
ATOM 636 C CA . VAL A 1 81 ? -17.476 -9.227 35.971 1.00 53.94 81 VAL A CA 1
ATOM 637 C C . VAL A 1 81 ? -18.304 -9.603 37.186 1.00 53.94 81 VAL A C 1
ATOM 639 O O . VAL A 1 81 ? -18.930 -10.657 37.218 1.00 53.94 81 VAL A O 1
ATOM 642 N N . ALA A 1 82 ? -18.309 -8.729 38.193 1.00 55.72 82 ALA A N 1
ATOM 643 C CA . ALA A 1 82 ? -19.270 -8.801 39.283 1.00 55.72 82 ALA A CA 1
ATOM 644 C C . ALA A 1 82 ? -20.683 -8.865 38.667 1.00 55.72 82 ALA A C 1
ATOM 646 O O . ALA A 1 82 ? -21.118 -7.891 38.038 1.00 55.72 82 ALA A O 1
ATOM 647 N N . PRO A 1 83 ? -21.401 -9.999 38.772 1.00 51.00 83 PRO A N 1
ATOM 648 C CA . PRO A 1 83 ? -22.688 -10.139 38.121 1.00 51.00 83 PRO A CA 1
ATOM 649 C C . PRO A 1 83 ? -23.693 -9.251 38.853 1.00 51.00 83 PRO A C 1
ATOM 651 O O . PRO A 1 83 ? -24.168 -9.589 39.933 1.00 51.00 83 PRO A O 1
ATOM 654 N N . LEU A 1 84 ? -24.068 -8.122 38.245 1.00 55.72 84 LEU A N 1
ATOM 655 C CA . LEU A 1 84 ? -25.146 -7.259 38.748 1.00 55.72 84 LEU A CA 1
ATOM 656 C C . LEU A 1 84 ? -26.549 -7.892 38.634 1.00 55.72 84 LEU A C 1
ATOM 658 O O . LEU A 1 84 ? -27.543 -7.249 38.954 1.00 55.72 84 LEU A O 1
ATOM 662 N N . ALA A 1 85 ? -26.654 -9.148 38.195 1.00 53.91 85 ALA A N 1
ATOM 663 C CA . ALA A 1 85 ? -27.923 -9.843 38.025 1.00 53.91 85 ALA A CA 1
ATOM 664 C C . ALA A 1 85 ? -27.807 -11.348 38.319 1.00 53.91 85 ALA A C 1
ATOM 666 O O . ALA A 1 85 ? -28.217 -12.181 37.517 1.00 53.91 85 ALA A O 1
ATOM 667 N N . ALA A 1 86 ? -27.262 -11.720 39.479 1.00 44.09 86 ALA A N 1
ATOM 668 C CA . ALA A 1 86 ? -27.572 -13.017 40.079 1.00 44.09 86 ALA A CA 1
ATOM 669 C C . ALA A 1 86 ? -28.770 -12.833 41.022 1.00 44.09 86 ALA A C 1
ATOM 671 O O . ALA A 1 86 ? -28.629 -12.659 42.230 1.00 44.09 86 ALA A O 1
ATOM 672 N N . GLY A 1 87 ? -29.968 -12.790 40.439 1.00 43.81 87 GLY A N 1
ATOM 673 C CA . GLY A 1 87 ? -31.203 -12.878 41.204 1.00 43.81 87 GLY A CA 1
ATOM 674 C C . GLY A 1 87 ? -31.361 -14.283 41.781 1.00 43.81 87 GLY A C 1
ATOM 675 O O . GLY A 1 87 ? -31.371 -15.254 41.030 1.00 43.81 87 GLY A O 1
ATOM 676 N N . GLY A 1 88 ? -31.537 -14.372 43.100 1.00 39.78 88 GLY A N 1
ATOM 677 C CA . GLY A 1 88 ? -32.120 -15.547 43.744 1.00 39.78 88 GLY A CA 1
ATOM 678 C C . GLY A 1 88 ? -31.439 -15.978 45.037 1.00 39.78 88 GLY A C 1
ATOM 679 O O . GLY A 1 88 ? -30.550 -16.820 45.012 1.00 39.78 88 GLY A O 1
ATOM 680 N N . GLY A 1 89 ? -31.950 -15.484 46.169 1.00 38.34 89 GLY A N 1
ATOM 681 C CA . GLY A 1 89 ? -31.817 -16.163 47.461 1.00 38.34 89 GLY A CA 1
ATOM 682 C C . GLY A 1 89 ? -31.347 -15.272 48.604 1.00 38.34 89 GLY A C 1
ATOM 683 O O . GLY A 1 89 ? -30.160 -15.210 48.892 1.00 38.34 89 GLY A O 1
ATOM 684 N N . GLY A 1 90 ? -32.292 -14.642 49.301 1.00 35.59 90 GLY A N 1
ATOM 685 C CA . GLY A 1 90 ? -32.035 -14.004 50.593 1.00 35.59 90 GLY A CA 1
ATOM 686 C C . GLY A 1 90 ? -32.817 -12.713 50.745 1.00 35.59 90 GLY A C 1
ATOM 687 O O . GLY A 1 90 ? -32.444 -11.689 50.187 1.00 35.59 90 GLY A O 1
ATOM 688 N N . GLY A 1 91 ? -33.934 -12.780 51.470 1.00 46.75 91 GLY A N 1
ATOM 689 C CA . GLY A 1 91 ? -34.795 -11.636 51.729 1.00 46.75 91 GLY A CA 1
ATOM 690 C C . GLY A 1 91 ? -34.022 -10.464 52.324 1.00 46.75 91 GLY A C 1
ATOM 691 O O . GLY A 1 91 ? -33.513 -10.542 53.437 1.00 46.75 91 GLY A O 1
ATOM 692 N N . GLN A 1 92 ? -34.001 -9.354 51.597 1.00 50.72 92 GLN A N 1
ATOM 693 C CA . GLN A 1 92 ? -33.712 -8.052 52.165 1.00 50.72 92 GLN A CA 1
ATOM 694 C C . GLN A 1 92 ? -34.844 -7.139 51.723 1.00 50.72 92 GLN A C 1
ATOM 696 O O . GLN A 1 92 ? -35.014 -6.861 50.537 1.00 50.72 92 GLN A O 1
ATOM 701 N N . ALA A 1 93 ? -35.692 -6.786 52.690 1.00 44.72 93 ALA A N 1
ATOM 702 C CA . ALA A 1 93 ? -36.810 -5.886 52.486 1.00 44.72 93 ALA A CA 1
ATOM 703 C C . ALA A 1 93 ? -36.319 -4.651 51.723 1.00 44.72 93 ALA A C 1
ATOM 705 O O . ALA A 1 93 ? -35.342 -4.007 52.112 1.00 44.72 93 ALA A O 1
ATOM 706 N N . LEU A 1 94 ? -36.978 -4.372 50.601 1.00 49.19 94 LEU A N 1
ATOM 707 C CA . LEU A 1 94 ? -36.732 -3.196 49.785 1.00 49.19 94 LEU A CA 1
ATOM 708 C C . LEU A 1 94 ? -36.989 -1.970 50.666 1.00 49.19 94 LEU A C 1
ATOM 710 O O . LEU A 1 94 ? -38.133 -1.640 50.970 1.00 49.19 94 LEU A O 1
ATOM 714 N N . ASN A 1 95 ? -35.918 -1.317 51.113 1.00 56.78 95 ASN A N 1
ATOM 715 C CA . ASN A 1 95 ? -36.005 -0.055 51.833 1.00 56.78 95 ASN A CA 1
ATOM 716 C C . ASN A 1 95 ? -36.441 1.023 50.832 1.00 56.78 95 ASN A C 1
ATOM 718 O O . ASN A 1 95 ? -35.602 1.666 50.205 1.00 56.78 95 ASN A O 1
ATOM 722 N N . ALA A 1 96 ? -37.757 1.196 50.677 1.00 57.25 96 ALA A N 1
ATOM 723 C CA . ALA A 1 96 ? -38.396 2.245 49.880 1.00 57.25 96 ALA A CA 1
ATOM 724 C C . ALA A 1 96 ? -37.719 3.632 49.998 1.00 57.25 96 ALA A C 1
ATOM 726 O O . ALA A 1 96 ? -37.467 4.226 48.950 1.00 57.25 96 ALA A O 1
ATOM 727 N N . PRO A 1 97 ? -37.299 4.116 51.190 1.00 60.31 97 PRO A N 1
ATOM 728 C CA . PRO A 1 97 ? -36.609 5.407 51.282 1.00 60.31 97 PRO A CA 1
ATOM 729 C C . PRO A 1 97 ? -35.224 5.433 50.609 1.00 60.31 97 PRO A C 1
ATOM 731 O O . PRO A 1 97 ? -34.845 6.446 50.033 1.00 60.31 97 PRO A O 1
ATOM 734 N N . ALA A 1 98 ? -34.480 4.321 50.601 1.00 61.38 98 ALA A N 1
ATOM 735 C CA . ALA A 1 98 ? -33.165 4.252 49.950 1.00 61.38 98 ALA A CA 1
ATOM 736 C C . ALA A 1 98 ? -33.273 4.148 48.418 1.00 61.38 98 ALA A C 1
ATOM 738 O O . ALA A 1 98 ? -32.378 4.580 47.692 1.00 61.38 98 ALA A O 1
ATOM 739 N N . VAL A 1 99 ? -34.367 3.564 47.917 1.00 63.00 99 VAL A N 1
ATOM 740 C CA . VAL A 1 99 ? -34.669 3.530 46.479 1.00 63.00 99 VAL A CA 1
ATOM 741 C C . VAL A 1 99 ? -35.095 4.916 45.996 1.00 63.00 99 VAL A C 1
ATOM 743 O O . VAL A 1 99 ? -34.677 5.320 44.917 1.00 63.00 99 VAL A O 1
ATOM 746 N N . GLU A 1 100 ? -35.846 5.665 46.805 1.00 66.81 100 GLU A N 1
ATOM 747 C CA . GLU A 1 100 ? -36.281 7.033 46.499 1.00 66.81 100 GLU A CA 1
ATOM 748 C C . GLU A 1 100 ? -35.121 8.040 46.515 1.00 66.81 100 GLU A C 1
ATOM 750 O O . GLU A 1 100 ? -35.000 8.850 45.597 1.00 66.81 100 GLU A O 1
ATOM 755 N N . GLU A 1 101 ? -34.192 7.921 47.468 1.00 73.31 101 GLU A N 1
ATOM 756 C CA . GLU A 1 101 ? -32.959 8.719 47.500 1.00 73.31 101 GLU A CA 1
ATOM 757 C C . GLU A 1 101 ? -32.066 8.444 46.275 1.00 73.31 101 GLU A C 1
ATOM 759 O O . GLU A 1 101 ? -31.584 9.373 45.618 1.00 73.31 101 GLU A O 1
ATOM 764 N N . LYS A 1 102 ? -31.905 7.167 45.895 1.00 68.88 102 LYS A N 1
ATOM 765 C CA . LYS A 1 102 ? -31.147 6.785 44.692 1.00 68.88 102 LYS A CA 1
ATOM 766 C C . LYS A 1 102 ? -31.842 7.201 43.393 1.00 68.88 102 LYS A C 1
ATOM 768 O O . LYS A 1 102 ? -31.156 7.592 42.448 1.00 68.88 102 LYS A O 1
ATOM 773 N N . LEU A 1 103 ? -33.176 7.168 43.336 1.00 68.88 103 LEU A N 1
ATOM 774 C CA . LEU A 1 103 ? -33.941 7.685 42.196 1.00 68.88 103 LEU A CA 1
ATOM 775 C C . LEU A 1 103 ? -33.840 9.209 42.094 1.00 68.88 103 LEU A C 1
ATOM 777 O O . LEU A 1 103 ? -33.682 9.721 40.990 1.00 68.88 103 LEU A O 1
ATOM 781 N N . GLY A 1 104 ? -33.875 9.928 43.219 1.00 77.50 104 GLY A N 1
ATOM 782 C CA . GLY A 1 104 ? -33.693 11.381 43.261 1.00 77.50 104 GLY A CA 1
ATOM 783 C C . GLY A 1 104 ? -32.308 11.808 42.769 1.00 77.50 104 GLY A C 1
ATOM 784 O O . GLY A 1 104 ? -32.199 12.721 41.947 1.00 77.50 104 GLY A O 1
ATOM 785 N N . GLY A 1 105 ? -31.260 11.088 43.186 1.00 81.69 105 GLY A N 1
ATOM 786 C CA . GLY A 1 105 ? -29.900 11.276 42.674 1.00 81.69 105 GLY A CA 1
ATOM 787 C C . GLY A 1 105 ? -29.798 11.008 41.169 1.00 81.69 105 GLY A C 1
ATOM 788 O O . GLY A 1 105 ? -29.270 11.835 40.431 1.00 81.69 105 GLY A O 1
ATOM 789 N N . MET A 1 106 ? -30.387 9.909 40.689 1.00 75.06 106 MET A N 1
ATOM 790 C CA . MET A 1 106 ? -30.384 9.555 39.265 1.00 75.06 106 MET A CA 1
ATOM 791 C C . MET A 1 106 ? -31.189 10.539 38.402 1.00 75.06 106 MET A C 1
ATOM 793 O O . MET A 1 106 ? -30.790 10.835 37.280 1.00 75.06 106 MET A O 1
ATOM 797 N N . LEU A 1 107 ? -32.299 11.084 38.907 1.00 80.06 107 LEU A N 1
ATOM 798 C CA . LEU A 1 107 ? -33.082 12.110 38.210 1.00 80.06 107 LEU A CA 1
ATOM 799 C C . LEU A 1 107 ? -32.314 13.431 38.099 1.00 80.06 107 LEU A C 1
ATOM 801 O O . LEU A 1 107 ? -32.339 14.059 37.041 1.00 80.06 107 LEU A O 1
ATOM 805 N N . SER A 1 108 ? -31.590 13.819 39.152 1.00 82.81 108 SER A N 1
ATOM 806 C CA . SER A 1 108 ? -30.685 14.973 39.120 1.00 82.81 108 SER A CA 1
ATOM 807 C C . SER A 1 108 ? -29.556 14.767 38.100 1.00 82.81 108 SER A C 1
ATOM 809 O O . SER A 1 108 ? -29.307 15.634 37.261 1.00 82.81 108 SER A O 1
ATOM 811 N N . GLU A 1 109 ? -28.945 13.578 38.088 1.00 79.12 109 GLU A N 1
ATOM 812 C CA . GLU A 1 109 ? -27.913 13.182 37.121 1.00 79.12 109 GLU A CA 1
ATOM 813 C C . GLU A 1 109 ? -28.447 13.216 35.676 1.00 79.12 109 GLU A C 1
ATOM 815 O O . GLU A 1 109 ? -27.807 13.768 34.782 1.00 79.12 109 GLU A O 1
ATOM 820 N N . LEU A 1 110 ? -29.663 12.707 35.438 1.00 77.69 110 LEU A N 1
ATOM 821 C CA . LEU A 1 110 ? -30.329 12.749 34.131 1.00 77.69 110 LEU A CA 1
ATOM 822 C C . LEU A 1 110 ? -30.699 14.175 33.703 1.00 77.69 110 LEU A C 1
ATOM 824 O O . LEU A 1 110 ? -30.660 14.489 32.514 1.00 77.69 110 LEU A O 1
ATOM 828 N N . GLN A 1 111 ? -31.029 15.060 34.644 1.00 80.69 111 GLN A N 1
ATOM 829 C CA . GLN A 1 111 ? -31.302 16.470 34.363 1.00 80.69 111 GLN A CA 1
ATOM 830 C C . GLN A 1 111 ? -30.019 17.249 34.028 1.00 80.69 111 GLN A C 1
ATOM 832 O O . GLN A 1 111 ? -30.033 18.137 33.172 1.00 80.69 111 GLN A O 1
ATOM 837 N N . ILE A 1 112 ? -28.893 16.892 34.650 1.00 81.12 112 ILE A N 1
ATOM 838 C CA . ILE A 1 112 ? -27.565 17.399 34.278 1.00 81.12 112 ILE A CA 1
ATOM 839 C C . ILE A 1 112 ? -27.166 16.848 32.902 1.00 81.12 112 ILE A C 1
ATOM 841 O O . ILE A 1 112 ? -26.726 17.606 32.040 1.00 81.12 112 ILE A O 1
ATOM 845 N N . MET A 1 113 ? -27.410 15.563 32.641 1.00 73.75 113 MET A N 1
ATOM 846 C CA . MET A 1 113 ? -27.145 14.923 31.352 1.00 73.75 113 MET A CA 1
ATOM 847 C C . MET A 1 113 ? -28.003 15.506 30.219 1.00 73.75 113 MET A C 1
ATOM 849 O O . MET A 1 113 ? -27.501 15.695 29.111 1.00 73.75 113 MET A O 1
ATOM 853 N N . SER A 1 114 ? -29.267 15.856 30.478 1.00 78.56 114 SER A N 1
ATOM 854 C CA . SER A 1 114 ? -30.144 16.494 29.486 1.00 78.56 114 SER A CA 1
ATOM 855 C C . SER A 1 114 ? -29.704 17.923 29.162 1.00 78.56 114 SER A C 1
ATOM 857 O O . SER A 1 114 ? -29.714 18.316 27.994 1.00 78.56 114 SER A O 1
ATOM 859 N N . LYS A 1 115 ? -29.220 18.677 30.160 1.00 78.06 115 LYS A N 1
ATOM 860 C CA . LYS A 1 115 ? -28.554 19.970 29.940 1.00 78.06 115 LYS A CA 1
ATOM 861 C C . LYS A 1 115 ? -27.275 19.815 29.116 1.00 78.06 115 LYS A C 1
ATOM 863 O O . LYS A 1 115 ? -27.084 20.580 28.174 1.00 78.06 115 LYS A O 1
ATOM 868 N N . SER A 1 116 ? -26.458 18.801 29.398 1.00 73.62 116 SER A N 1
ATOM 869 C CA . SER A 1 116 ? -25.254 18.494 28.616 1.00 73.62 116 SER A CA 1
ATOM 870 C C . SER A 1 116 ? -25.581 18.093 27.170 1.00 73.62 116 SER A C 1
ATOM 872 O O . SER A 1 116 ? -24.924 18.554 26.238 1.00 73.62 116 SER A O 1
ATOM 874 N N . MET A 1 117 ? -26.648 17.319 26.947 1.00 68.06 117 MET A N 1
ATOM 875 C CA . MET A 1 117 ? -27.177 17.014 25.608 1.00 68.06 117 MET A CA 1
ATOM 876 C C . MET A 1 117 ? -27.704 18.263 24.890 1.00 68.06 117 MET A C 1
ATOM 878 O O . MET A 1 117 ? -27.495 18.420 23.688 1.00 68.06 117 MET A O 1
ATOM 882 N N . SER A 1 118 ? -28.327 19.192 25.618 1.00 70.75 118 SER A N 1
ATOM 883 C CA . SER A 1 118 ? -28.746 20.483 25.066 1.00 70.75 118 SER A CA 1
ATOM 884 C C . SER A 1 118 ? -27.554 21.357 24.660 1.00 70.75 118 SER A C 1
ATOM 886 O O . SER A 1 118 ? -27.635 22.037 23.639 1.00 70.75 118 SER A O 1
ATOM 888 N N . SER A 1 119 ? -26.440 21.329 25.402 1.00 69.12 119 SER A N 1
ATOM 889 C CA . SER A 1 119 ? -25.200 22.012 24.997 1.00 69.12 119 SER A CA 1
ATOM 890 C C . SER A 1 119 ? -24.462 21.299 23.861 1.00 69.12 119 SER A C 1
ATOM 892 O O . SER A 1 119 ? -23.862 21.960 23.020 1.00 69.12 119 SER A O 1
ATOM 894 N N . LEU A 1 120 ? -24.549 19.967 23.775 1.00 59.44 120 LEU A N 1
ATOM 895 C CA . LEU A 1 120 ? -24.006 19.195 22.651 1.00 59.44 120 LEU A CA 1
ATOM 896 C C . LEU A 1 120 ? -24.759 19.485 21.349 1.00 59.44 120 LEU A C 1
ATOM 898 O O . LEU A 1 120 ? -24.141 19.553 20.292 1.00 59.44 120 LEU A O 1
ATOM 902 N N . LYS A 1 121 ? -26.069 19.740 21.419 1.00 60.81 121 LYS A N 1
ATOM 903 C CA . LYS A 1 121 ? -26.860 20.187 20.266 1.00 60.81 121 LYS A CA 1
ATOM 904 C C . LYS A 1 121 ? -26.403 21.551 19.731 1.00 60.81 121 LYS A C 1
ATOM 906 O O . LYS A 1 121 ? -26.326 21.732 18.524 1.00 60.81 121 LYS A O 1
ATOM 911 N N . ALA A 1 122 ? -26.016 22.471 20.617 1.00 62.25 122 ALA A N 1
ATOM 912 C CA . ALA A 1 122 ? -25.428 23.753 20.220 1.00 62.25 122 ALA A CA 1
ATOM 913 C C . ALA A 1 122 ? -24.027 23.602 19.589 1.00 62.25 122 ALA A C 1
ATOM 915 O O . ALA A 1 122 ? -23.646 24.408 18.745 1.00 62.25 122 ALA A O 1
ATOM 916 N N . LEU A 1 123 ? -23.275 22.558 19.962 1.00 56.53 123 LEU A N 1
ATOM 917 C CA . LEU A 1 123 ? -21.989 22.213 19.344 1.00 56.53 123 LEU A CA 1
ATOM 918 C C . LEU A 1 123 ? -22.172 21.524 17.977 1.00 56.53 123 LEU A C 1
ATOM 920 O O . LEU A 1 123 ? -21.405 21.775 17.055 1.00 56.53 123 LEU A O 1
ATOM 924 N N . GLN A 1 124 ? -23.223 20.712 17.824 1.00 59.12 124 GLN A N 1
ATOM 925 C CA . GLN A 1 124 ? -23.597 20.058 16.566 1.00 59.12 124 GLN A CA 1
ATOM 926 C C . GLN A 1 124 ? -23.990 21.072 15.477 1.00 59.12 124 GLN A C 1
ATOM 928 O O . GLN A 1 124 ? -23.615 20.893 14.321 1.00 59.12 124 GLN A O 1
ATOM 933 N N . ASP A 1 125 ? -24.674 22.161 15.840 1.00 58.03 125 ASP A N 1
ATOM 934 C CA . ASP A 1 125 ? -25.002 23.255 14.911 1.00 58.03 125 ASP A CA 1
ATOM 935 C C . ASP A 1 125 ? -23.767 24.092 14.506 1.00 58.03 125 ASP A C 1
ATOM 937 O O . ASP A 1 125 ? -23.762 24.712 13.441 1.00 58.03 125 ASP A O 1
ATOM 941 N N . ALA A 1 126 ? -22.692 24.080 15.304 1.00 59.72 126 ALA A N 1
ATOM 942 C CA . ALA A 1 126 ? -21.445 24.790 15.005 1.00 59.72 126 ALA A CA 1
ATOM 943 C C . ALA A 1 126 ? -20.509 24.032 14.033 1.00 59.72 126 ALA A C 1
ATOM 945 O O . ALA A 1 126 ? -19.650 24.660 13.418 1.00 59.72 126 ALA A O 1
ATOM 946 N N . ASP A 1 127 ? -20.682 22.716 13.853 1.00 59.47 127 ASP A N 1
ATOM 947 C CA . ASP A 1 127 ? -19.785 21.848 13.059 1.00 59.47 127 ASP A CA 1
ATOM 948 C C . ASP A 1 127 ? -20.183 21.743 11.563 1.00 59.47 127 ASP A C 1
ATOM 950 O O . ASP A 1 127 ? -19.380 21.397 10.686 1.00 59.47 127 ASP A O 1
ATOM 954 N N . PHE A 1 128 ? -21.432 22.088 11.225 1.00 59.94 128 PHE A N 1
ATOM 955 C CA . PHE A 1 128 ? -21.927 22.047 9.841 1.00 59.94 128 PHE A CA 1
ATOM 956 C C . PHE A 1 128 ? -21.367 23.170 8.955 1.00 59.94 128 PHE A C 1
ATOM 958 O O . PHE A 1 128 ? -21.238 22.987 7.742 1.00 59.94 128 PHE A O 1
ATOM 965 N N . THR A 1 129 ? -20.998 24.312 9.534 1.00 62.41 129 THR A N 1
ATOM 966 C CA . THR A 1 129 ? -20.441 25.456 8.793 1.00 62.41 129 THR A CA 1
ATOM 967 C C . THR A 1 129 ? -19.029 25.162 8.280 1.00 62.41 129 THR A C 1
ATOM 969 O O . THR A 1 129 ? -18.764 25.347 7.093 1.00 62.41 129 THR A O 1
ATOM 972 N N . GLY A 1 130 ? -18.158 24.585 9.116 1.00 65.81 130 GLY A N 1
ATOM 973 C CA . GLY A 1 130 ? -16.800 24.195 8.713 1.00 65.81 130 GLY A CA 1
ATOM 974 C C . GLY A 1 130 ? -16.775 23.091 7.649 1.00 65.81 130 GLY A C 1
ATOM 975 O O . GLY A 1 130 ? -15.972 23.129 6.716 1.00 65.81 130 GLY A O 1
ATOM 976 N N . THR A 1 131 ? -17.710 22.140 7.726 1.00 68.19 131 THR A N 1
ATOM 977 C CA . THR A 1 131 ? -17.824 21.057 6.735 1.00 68.19 131 THR A CA 1
ATOM 978 C C . THR A 1 131 ? -18.291 21.571 5.366 1.00 68.19 131 THR A C 1
ATOM 980 O O . THR A 1 131 ? -17.784 21.127 4.333 1.00 68.19 131 THR A O 1
ATOM 983 N N . ALA A 1 132 ? -19.216 22.535 5.324 1.00 71.44 132 ALA A N 1
ATOM 984 C CA . ALA A 1 132 ? -19.672 23.136 4.068 1.00 71.44 132 ALA A CA 1
ATOM 985 C C . ALA A 1 132 ? -18.544 23.898 3.343 1.00 71.44 132 ALA A C 1
ATOM 987 O O . ALA A 1 132 ? -18.378 23.759 2.125 1.00 71.44 132 ALA A O 1
ATOM 988 N N . ASP A 1 133 ? -17.722 24.637 4.090 1.00 80.25 133 ASP A N 1
ATOM 989 C CA . ASP A 1 133 ? -16.571 25.364 3.545 1.00 80.25 133 ASP A CA 1
ATOM 990 C C . ASP A 1 133 ? -15.459 24.421 3.056 1.00 80.25 133 ASP A C 1
ATOM 992 O O . ASP A 1 133 ? -14.856 24.656 1.999 1.00 80.25 133 ASP A O 1
ATOM 996 N N . GLN A 1 134 ? -15.239 23.302 3.754 1.00 74.81 134 GLN A N 1
ATOM 997 C CA . GLN A 1 134 ? -14.324 22.239 3.325 1.00 74.81 134 GLN A CA 1
ATOM 998 C C . GLN A 1 134 ? -14.763 21.629 1.981 1.00 74.81 134 GLN A C 1
ATOM 1000 O O . GLN A 1 134 ? -13.941 21.463 1.077 1.00 74.81 134 GLN A O 1
ATOM 1005 N N . ILE A 1 135 ? -16.059 21.338 1.811 1.00 80.12 135 ILE A N 1
ATOM 1006 C CA . ILE A 1 135 ? -16.611 20.775 0.565 1.00 80.12 135 ILE A CA 1
ATOM 1007 C C . ILE A 1 135 ? -16.458 21.765 -0.597 1.00 80.12 135 ILE A C 1
ATOM 1009 O O . ILE A 1 135 ? -16.035 21.380 -1.691 1.00 80.12 135 ILE A O 1
ATOM 1013 N N . LYS A 1 136 ? -16.730 23.053 -0.363 1.00 82.00 136 LYS A N 1
ATOM 1014 C CA . LYS A 1 136 ? -16.550 24.108 -1.372 1.00 82.00 136 LYS A CA 1
ATOM 1015 C C . LYS A 1 136 ? -15.083 24.264 -1.782 1.00 82.00 136 LYS A C 1
ATOM 1017 O O . LYS A 1 136 ? -14.773 24.389 -2.968 1.00 82.00 136 LYS A O 1
ATOM 1022 N N . THR A 1 137 ? -14.174 24.195 -0.813 1.00 83.69 137 THR A N 1
ATOM 1023 C CA . THR A 1 137 ? -12.724 24.231 -1.052 1.00 83.69 137 THR A CA 1
ATOM 1024 C C . THR A 1 137 ? -12.257 23.015 -1.852 1.00 83.69 137 THR A C 1
ATOM 1026 O O . THR A 1 137 ? -11.460 23.160 -2.779 1.00 83.69 137 THR A O 1
ATOM 1029 N N . MET A 1 138 ? -12.805 21.831 -1.571 1.00 78.12 138 MET A N 1
ATOM 1030 C CA . MET A 1 138 ? -12.483 20.602 -2.297 1.00 78.12 138 MET A CA 1
ATOM 1031 C C . MET A 1 138 ? -12.977 20.635 -3.753 1.00 78.12 138 MET A C 1
ATOM 1033 O O . MET A 1 138 ? -12.244 20.233 -4.657 1.00 78.12 138 MET A O 1
ATOM 1037 N N . GLY A 1 139 ? -14.165 21.197 -4.003 1.00 85.19 139 GLY A N 1
ATOM 1038 C CA . GLY A 1 139 ? -14.658 21.443 -5.364 1.00 85.19 139 GLY A CA 1
ATOM 1039 C C . GLY A 1 139 ? -13.759 22.401 -6.156 1.00 85.19 139 GLY A C 1
ATOM 1040 O O . GLY A 1 139 ? -13.394 22.120 -7.298 1.00 85.19 139 GLY A O 1
ATOM 1041 N N . ASN A 1 140 ? -13.317 23.492 -5.524 1.00 89.88 140 ASN A N 1
ATOM 1042 C CA . ASN A 1 140 ? -12.389 24.446 -6.139 1.00 89.88 140 ASN A CA 1
ATOM 1043 C C . ASN A 1 140 ? -11.011 23.827 -6.426 1.00 89.88 140 ASN A C 1
ATOM 1045 O O . ASN A 1 140 ? -10.404 24.120 -7.455 1.00 89.88 140 ASN A O 1
ATOM 1049 N N . PHE A 1 141 ? -10.514 22.963 -5.540 1.00 86.50 141 PHE A N 1
ATOM 1050 C CA . PHE A 1 141 ? -9.256 22.245 -5.741 1.00 86.50 141 PHE A CA 1
ATOM 1051 C C . PHE A 1 141 ? -9.325 21.298 -6.944 1.00 86.50 141 PHE A C 1
ATOM 1053 O O . PHE A 1 141 ? -8.417 21.302 -7.772 1.00 86.50 141 PHE A O 1
ATOM 1060 N N . TYR A 1 142 ? -10.426 20.557 -7.095 1.00 82.31 142 TYR A N 1
ATOM 1061 C CA . TYR A 1 142 ? -10.639 19.681 -8.249 1.00 82.31 142 TYR A CA 1
ATOM 1062 C C . TYR A 1 142 ? -10.658 20.458 -9.575 1.00 82.31 142 TYR A C 1
ATOM 1064 O O . TYR A 1 142 ? -10.011 20.053 -10.540 1.00 82.31 142 TYR A O 1
ATOM 1072 N N . SER A 1 143 ? -11.324 21.618 -9.609 1.00 92.75 143 SER A N 1
ATOM 1073 C CA . SER A 1 143 ? -11.321 22.490 -10.792 1.00 92.75 143 SER A CA 1
ATOM 1074 C C . SER A 1 143 ? -9.911 22.967 -11.149 1.00 92.75 143 SER A C 1
ATOM 1076 O O . SER A 1 143 ? -9.511 22.886 -12.308 1.00 92.75 143 SER A O 1
ATOM 1078 N N . LYS A 1 144 ? -9.134 23.413 -10.152 1.00 90.94 144 LYS A N 1
ATOM 1079 C CA . LYS A 1 144 ? -7.750 23.868 -10.359 1.00 90.94 144 LYS A CA 1
ATOM 1080 C C . LYS A 1 144 ? -6.817 22.744 -10.801 1.00 90.94 144 LYS A C 1
ATOM 1082 O O . LYS A 1 144 ? -5.920 22.984 -11.600 1.00 90.94 144 LYS A O 1
ATOM 1087 N N . LEU A 1 145 ? -7.020 21.525 -10.302 1.00 87.75 145 LEU A N 1
ATOM 1088 C CA . LEU A 1 145 ? -6.263 20.361 -10.759 1.00 87.75 145 LEU A CA 1
ATOM 1089 C C . LEU A 1 145 ? -6.553 20.040 -12.224 1.00 87.75 145 LEU A C 1
ATOM 1091 O O . LEU A 1 145 ? -5.615 19.797 -12.975 1.00 87.75 145 LEU A O 1
ATOM 1095 N N . ASN A 1 146 ? -7.817 20.077 -12.648 1.00 88.75 146 ASN A N 1
ATOM 1096 C CA . ASN A 1 146 ? -8.164 19.853 -14.053 1.00 88.75 146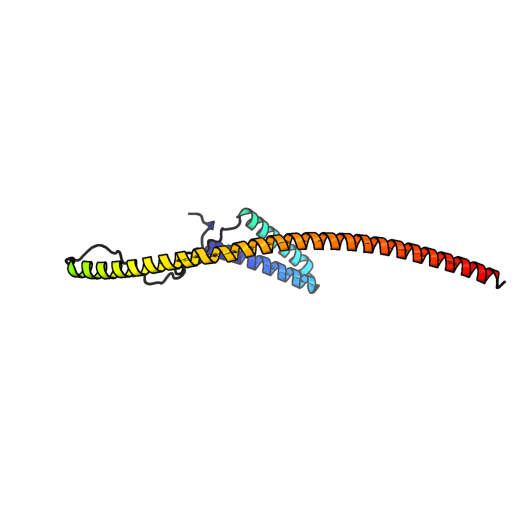 ASN A CA 1
ATOM 1097 C C . ASN A 1 146 ? -7.562 20.926 -14.970 1.00 88.75 146 ASN A C 1
ATOM 1099 O O . ASN A 1 146 ? -7.034 20.596 -16.029 1.00 88.75 146 ASN A O 1
ATOM 1103 N N . GLU A 1 147 ? -7.584 22.190 -14.549 1.00 92.88 147 GLU A N 1
ATOM 1104 C CA . GLU A 1 147 ? -6.972 23.296 -15.293 1.00 92.88 147 GLU A CA 1
ATOM 1105 C C . GLU A 1 147 ? -5.441 23.152 -15.383 1.00 92.88 147 GLU A C 1
ATOM 1107 O O . GLU A 1 147 ? -4.861 23.302 -16.458 1.00 92.88 147 GLU A O 1
ATOM 1112 N N . ALA A 1 148 ? -4.783 22.756 -14.289 1.00 87.06 148 ALA A N 1
ATOM 1113 C CA . ALA A 1 148 ? -3.349 22.471 -14.284 1.00 87.06 148 ALA A CA 1
ATOM 1114 C C . ALA A 1 148 ? -2.985 21.271 -15.176 1.00 87.06 148 ALA A C 1
ATOM 1116 O O . ALA A 1 148 ? -1.971 21.304 -15.871 1.00 87.06 148 ALA A O 1
ATOM 1117 N N . MET A 1 149 ? -3.814 20.224 -15.191 1.00 84.00 149 MET A N 1
ATOM 1118 C CA . MET A 1 149 ? -3.619 19.061 -16.062 1.00 84.00 149 MET A CA 1
ATOM 1119 C C . MET A 1 149 ? -3.793 19.413 -17.542 1.00 84.00 149 MET A C 1
ATOM 1121 O O . MET A 1 149 ? -3.023 18.923 -18.366 1.00 84.00 149 MET A O 1
ATOM 1125 N N . ALA A 1 150 ? -4.753 20.279 -17.878 1.00 92.38 150 ALA A N 1
ATOM 1126 C CA . ALA A 1 150 ? -4.917 20.794 -19.236 1.00 92.38 150 ALA A CA 1
ATOM 1127 C C . ALA A 1 150 ? -3.692 21.618 -19.668 1.00 92.38 150 ALA A C 1
ATOM 1129 O O . ALA A 1 150 ? -3.101 21.341 -20.706 1.00 92.38 150 ALA A O 1
ATOM 1130 N N . SER A 1 151 ? -3.227 22.537 -18.817 1.00 90.62 151 SER A N 1
ATOM 1131 C CA . SER A 1 151 ? -2.025 23.338 -19.086 1.00 90.62 151 SER A CA 1
ATOM 1132 C C . SER A 1 151 ? -0.752 22.488 -19.223 1.00 90.62 151 SER A C 1
ATOM 1134 O O . SER A 1 151 ? 0.121 22.793 -20.041 1.00 90.62 151 SER A O 1
ATOM 1136 N N . LEU A 1 152 ? -0.639 21.396 -18.461 1.00 84.62 152 LEU A N 1
ATOM 1137 C CA . LEU A 1 152 ? 0.468 20.450 -18.589 1.00 84.62 152 LEU A CA 1
ATOM 1138 C C . LEU A 1 152 ? 0.413 19.681 -19.917 1.00 84.62 152 LEU A C 1
ATOM 1140 O O . LEU A 1 152 ? 1.460 19.437 -20.519 1.00 84.62 152 LEU A O 1
ATOM 1144 N N . ALA A 1 153 ? -0.785 19.307 -20.373 1.00 88.31 153 ALA A N 1
ATOM 1145 C CA . ALA A 1 153 ? -0.973 18.663 -21.669 1.00 88.31 153 ALA A CA 1
ATOM 1146 C C . ALA A 1 153 ? -0.588 19.606 -22.819 1.00 88.31 153 ALA A C 1
ATOM 1148 O O . ALA A 1 153 ? 0.192 19.208 -23.684 1.00 88.31 153 ALA A O 1
ATOM 1149 N N . ASP A 1 154 ? -1.029 20.865 -22.764 1.00 91.56 154 ASP A N 1
ATOM 1150 C CA . ASP A 1 154 ? -0.649 21.896 -23.739 1.00 91.56 154 ASP A CA 1
ATOM 1151 C C . ASP A 1 154 ? 0.874 22.121 -23.747 1.00 91.56 154 ASP A C 1
ATOM 1153 O O . ASP A 1 154 ? 1.510 22.119 -24.798 1.00 91.56 154 ASP A O 1
ATOM 1157 N N . SER A 1 155 ? 1.501 22.188 -22.568 1.00 87.31 155 SER A N 1
ATOM 1158 C CA . SER A 1 155 ? 2.963 22.326 -22.450 1.00 87.31 155 SER A CA 1
ATOM 1159 C C . SER A 1 155 ? 3.726 21.134 -23.048 1.00 87.31 155 SER A C 1
ATOM 1161 O O . SER A 1 155 ? 4.831 21.290 -23.574 1.00 87.31 155 SER A O 1
ATOM 1163 N N . ALA A 1 156 ? 3.166 19.924 -22.965 1.00 87.62 156 ALA A N 1
ATOM 1164 C CA . ALA A 1 156 ? 3.757 18.734 -23.571 1.00 87.62 156 ALA A CA 1
ATOM 1165 C C . ALA A 1 156 ? 3.639 18.749 -25.107 1.00 87.62 156 ALA A C 1
ATOM 1167 O O . ALA A 1 156 ? 4.576 18.329 -25.797 1.00 87.62 156 ALA A O 1
ATOM 1168 N N . GLU A 1 157 ? 2.525 19.259 -25.640 1.00 91.38 157 GLU A N 1
ATOM 1169 C CA . GLU A 1 157 ? 2.328 19.506 -27.074 1.00 91.38 157 GLU A CA 1
ATOM 1170 C C . GLU A 1 157 ? 3.353 20.535 -27.589 1.00 91.38 157 GLU A C 1
ATOM 1172 O O . GLU A 1 157 ? 4.060 20.272 -28.569 1.00 91.38 157 GLU A O 1
ATOM 1177 N N . ASP A 1 158 ? 3.536 21.645 -26.870 1.00 88.62 158 ASP A N 1
ATOM 1178 C CA . ASP A 1 158 ? 4.521 22.686 -27.193 1.00 88.62 158 ASP A CA 1
ATOM 1179 C C . ASP A 1 158 ? 5.959 22.147 -27.177 1.00 88.62 158 ASP A C 1
ATOM 1181 O O . ASP A 1 158 ? 6.751 22.414 -28.088 1.00 88.62 158 ASP A O 1
ATOM 1185 N N . ALA A 1 159 ? 6.310 21.317 -26.189 1.00 84.19 159 ALA A N 1
ATOM 1186 C CA . ALA A 1 159 ? 7.626 20.680 -26.123 1.00 84.19 159 ALA A CA 1
ATOM 1187 C C . ALA A 1 159 ? 7.889 19.756 -27.327 1.00 84.19 159 ALA A C 1
ATOM 1189 O O . ALA A 1 159 ? 9.021 19.661 -27.823 1.00 84.19 159 ALA A O 1
ATOM 1190 N N . LYS A 1 160 ? 6.849 19.080 -27.826 1.00 89.06 160 LYS A N 1
ATOM 1191 C CA . LYS A 1 160 ? 6.934 18.237 -29.023 1.00 89.06 160 LYS A CA 1
ATOM 1192 C C . LYS A 1 160 ? 7.133 19.081 -30.282 1.00 89.06 160 LYS A C 1
ATOM 1194 O O . LYS A 1 160 ? 8.029 18.766 -31.069 1.00 89.06 160 LYS A O 1
ATOM 1199 N N . GLN A 1 161 ? 6.380 20.169 -30.434 1.00 90.25 161 GLN A N 1
ATOM 1200 C CA . GLN A 1 161 ? 6.556 21.107 -31.548 1.00 90.25 161 GLN A CA 1
ATOM 1201 C C . GLN A 1 161 ? 7.952 21.743 -31.536 1.00 90.25 161 GLN A C 1
ATOM 1203 O O . GLN A 1 161 ? 8.626 21.785 -32.566 1.00 90.25 161 GLN A O 1
ATOM 1208 N N . TYR A 1 162 ? 8.451 22.152 -30.367 1.00 86.44 162 TYR A N 1
ATOM 1209 C CA . TYR A 1 162 ? 9.806 22.683 -30.219 1.00 86.44 162 TYR A CA 1
ATOM 1210 C C . TYR A 1 162 ? 10.878 21.674 -30.661 1.00 86.44 162 TYR A C 1
ATOM 1212 O O . TYR A 1 162 ? 11.825 22.025 -31.370 1.00 86.44 162 TYR A O 1
ATOM 1220 N N . LYS A 1 163 ? 10.716 20.392 -30.307 1.00 87.06 163 LYS A N 1
ATOM 1221 C CA . LYS A 1 163 ? 11.615 19.318 -30.755 1.00 87.06 163 LYS A CA 1
ATOM 1222 C C . LYS A 1 163 ? 11.608 19.159 -32.279 1.00 87.06 163 LYS A C 1
ATOM 1224 O O . LYS A 1 163 ? 12.668 18.939 -32.869 1.00 87.06 163 LYS A O 1
ATOM 1229 N N . GLU A 1 164 ? 10.447 19.266 -32.921 1.00 92.38 164 GLU A N 1
ATOM 1230 C CA . GLU A 1 164 ? 10.335 19.227 -34.385 1.00 92.38 164 GLU A CA 1
ATOM 1231 C C . GLU A 1 164 ? 11.011 20.434 -35.041 1.00 92.38 164 GLU A C 1
ATOM 1233 O O . GLU A 1 164 ? 11.792 20.260 -35.982 1.00 92.38 164 GLU A O 1
ATOM 1238 N N . GLN A 1 165 ? 10.806 21.636 -34.499 1.00 87.25 165 GLN A N 1
ATOM 1239 C CA . GLN A 1 165 ? 11.483 22.848 -34.963 1.00 87.25 165 GLN A CA 1
ATOM 1240 C C . GLN A 1 165 ? 13.007 22.743 -34.808 1.00 87.25 165 GLN A C 1
ATOM 1242 O O . GLN A 1 165 ? 13.739 23.055 -35.746 1.00 87.25 165 GLN A O 1
ATOM 1247 N N . MET A 1 166 ? 13.502 22.218 -33.683 1.00 82.94 166 MET A N 1
ATOM 1248 C CA . MET A 1 166 ? 14.932 21.958 -33.472 1.00 82.94 166 MET A CA 1
ATOM 1249 C C . MET A 1 166 ? 15.495 20.920 -34.444 1.00 82.94 166 MET A C 1
ATOM 1251 O O . MET A 1 166 ? 16.606 21.082 -34.952 1.00 82.94 166 MET A O 1
ATOM 1255 N N . LYS A 1 167 ? 14.736 19.862 -34.750 1.00 89.38 167 LYS A N 1
ATOM 1256 C CA . LYS A 1 167 ? 15.137 18.864 -35.750 1.00 89.38 167 LYS A CA 1
ATOM 1257 C C . LYS A 1 167 ? 15.252 19.490 -37.142 1.00 89.38 167 LYS A C 1
ATOM 1259 O O . LYS A 1 167 ? 16.228 19.224 -37.841 1.00 89.38 167 LYS A O 1
ATOM 1264 N N . SER A 1 168 ? 14.287 20.329 -37.521 1.00 91.25 168 SER A N 1
ATOM 1265 C CA . SER A 1 168 ? 14.306 21.081 -38.781 1.00 91.25 168 SER A CA 1
ATOM 1266 C C . SER A 1 168 ? 15.489 22.052 -38.841 1.00 91.25 168 SER A C 1
ATOM 1268 O O . SER A 1 168 ? 16.244 22.055 -39.812 1.00 91.25 168 SER A O 1
ATOM 1270 N N . LEU A 1 169 ? 15.738 22.798 -37.761 1.00 89.50 169 LEU A N 1
ATOM 1271 C CA . LEU A 1 169 ? 16.891 23.689 -37.655 1.00 89.50 169 LEU A CA 1
ATOM 1272 C C . LEU A 1 169 ? 18.212 22.931 -37.823 1.00 89.50 169 LEU A C 1
ATOM 1274 O O . LEU A 1 169 ? 19.060 23.354 -38.603 1.00 89.50 169 LEU A O 1
ATOM 1278 N N . ASN A 1 170 ? 18.378 21.792 -37.148 1.00 86.62 170 ASN A N 1
ATOM 1279 C CA . ASN A 1 170 ? 19.590 20.984 -37.263 1.00 86.62 170 ASN A CA 1
ATOM 1280 C C . ASN A 1 170 ? 19.775 20.426 -38.687 1.00 86.62 170 ASN A C 1
ATOM 1282 O O . ASN A 1 170 ? 20.888 20.394 -39.208 1.00 86.62 170 ASN A O 1
ATOM 1286 N N . HIS A 1 171 ? 18.682 20.048 -39.358 1.00 88.94 171 HIS A N 1
ATOM 1287 C CA . HIS A 1 171 ? 18.713 19.636 -40.762 1.00 88.94 171 HIS A CA 1
ATOM 1288 C C . HIS A 1 171 ? 19.150 20.775 -41.698 1.00 88.94 171 HIS A C 1
ATOM 1290 O O . HIS A 1 171 ? 19.979 20.564 -42.587 1.00 88.94 171 HIS A O 1
ATOM 1296 N N . ASN A 1 172 ? 18.654 21.990 -41.461 1.00 88.12 172 ASN A N 1
ATOM 1297 C CA . ASN A 1 172 ? 19.029 23.175 -42.230 1.00 88.12 172 ASN A CA 1
ATOM 1298 C C . ASN A 1 172 ? 20.489 23.576 -41.977 1.00 88.12 172 ASN A C 1
ATOM 1300 O O . ASN A 1 172 ? 21.212 23.868 -42.926 1.00 88.12 172 ASN A O 1
ATOM 1304 N N . LEU A 1 173 ? 20.957 23.522 -40.726 1.00 87.12 173 LEU A N 1
ATOM 1305 C CA . LEU A 1 173 ? 22.362 23.761 -40.382 1.00 87.12 173 LEU A CA 1
ATOM 1306 C C . LEU A 1 173 ? 23.290 22.706 -40.995 1.00 87.12 173 LEU A C 1
ATOM 1308 O O . LEU A 1 173 ? 24.344 23.056 -41.521 1.00 87.12 173 LEU A O 1
ATOM 1312 N N . GLY A 1 174 ? 22.891 21.432 -40.992 1.00 84.00 174 GLY A N 1
ATOM 1313 C CA . GLY A 1 174 ? 23.630 20.363 -41.666 1.00 84.00 174 GLY A CA 1
ATOM 1314 C C . GLY A 1 174 ? 23.709 20.575 -43.179 1.00 84.00 174 GLY A C 1
ATOM 1315 O O . GLY A 1 174 ? 24.782 20.442 -43.768 1.00 84.00 174 GLY A O 1
ATOM 1316 N N . SER A 1 175 ? 22.596 20.976 -43.796 1.00 84.75 175 SER A N 1
ATOM 1317 C CA . SER A 1 175 ? 22.535 21.317 -45.223 1.00 84.75 175 SER A CA 1
ATOM 1318 C C . SER A 1 175 ? 23.432 22.508 -45.562 1.00 84.75 175 SER A C 1
ATOM 1320 O O . SER A 1 175 ? 24.202 22.439 -46.517 1.00 84.75 175 SER A O 1
ATOM 1322 N N . LEU A 1 176 ? 23.405 23.569 -44.747 1.00 80.06 176 LEU A N 1
ATOM 1323 C CA . LEU A 1 176 ? 24.302 24.715 -44.901 1.00 80.06 176 LEU A CA 1
ATOM 1324 C C . LEU A 1 176 ? 25.764 24.293 -44.774 1.00 80.06 176 LEU A C 1
ATOM 1326 O O . LEU A 1 176 ? 26.561 24.619 -45.646 1.00 80.06 176 LEU A O 1
ATOM 1330 N N . ASN A 1 177 ? 26.114 23.520 -43.746 1.00 78.31 177 ASN A N 1
ATOM 1331 C CA . ASN A 1 177 ? 27.480 23.039 -43.552 1.00 78.31 177 ASN A CA 1
ATOM 1332 C C . ASN A 1 177 ? 27.969 22.185 -44.738 1.00 78.31 177 ASN A C 1
ATOM 1334 O O . ASN A 1 177 ? 29.118 22.300 -45.155 1.00 78.31 177 ASN A O 1
ATOM 1338 N N . SER A 1 178 ? 27.087 21.377 -45.336 1.00 81.00 178 SER A N 1
ATOM 1339 C CA . SER A 1 178 ? 27.399 20.617 -46.550 1.00 81.00 178 SER A CA 1
ATOM 1340 C C . SER A 1 178 ? 27.642 21.525 -47.759 1.00 81.00 178 SER A C 1
ATOM 1342 O O . SER A 1 178 ? 28.618 21.325 -48.479 1.00 81.00 178 SER A O 1
ATOM 1344 N N . VAL A 1 179 ? 26.814 22.554 -47.964 1.00 79.94 179 VAL A N 1
ATOM 1345 C CA . VAL A 1 179 ? 27.002 23.535 -49.047 1.00 79.94 179 VAL A CA 1
ATOM 1346 C C . VAL A 1 179 ? 28.295 24.329 -48.856 1.00 79.94 179 VAL A C 1
ATOM 1348 O O . VAL A 1 179 ? 29.054 24.481 -49.812 1.00 79.94 179 VAL A O 1
ATOM 1351 N N . TYR A 1 180 ? 28.593 24.773 -47.632 1.00 74.00 180 TYR A N 1
ATOM 1352 C CA . TYR A 1 180 ? 29.856 25.440 -47.310 1.00 74.00 180 TYR A CA 1
ATOM 1353 C C . TYR A 1 180 ? 31.060 24.519 -47.527 1.00 74.00 180 TYR A C 1
ATOM 1355 O O . TYR A 1 180 ? 32.038 24.953 -48.126 1.00 74.00 180 TYR A O 1
ATOM 1363 N N . GLY A 1 181 ? 30.988 23.247 -47.124 1.00 78.75 181 GLY A N 1
ATOM 1364 C CA . GLY A 1 181 ? 32.048 22.266 -47.375 1.00 78.75 181 GLY A CA 1
ATOM 1365 C C . GLY A 1 181 ? 32.269 22.000 -48.866 1.00 78.75 181 GLY A C 1
ATOM 1366 O O . GLY A 1 181 ? 33.407 21.982 -49.329 1.00 78.75 181 GLY A O 1
ATOM 1367 N N . ASN A 1 182 ? 31.190 21.875 -49.640 1.00 78.06 182 ASN A N 1
ATOM 1368 C CA . ASN A 1 182 ? 31.263 21.716 -51.093 1.00 78.06 182 ASN A CA 1
ATOM 1369 C C . ASN A 1 182 ? 31.847 22.963 -51.776 1.00 78.06 182 ASN A C 1
ATOM 1371 O O . ASN A 1 182 ? 32.645 22.833 -52.699 1.00 78.06 182 ASN A O 1
ATOM 1375 N N . MET A 1 183 ? 31.500 24.164 -51.306 1.00 73.56 183 MET A N 1
ATOM 1376 C CA . MET A 1 183 ? 32.058 25.420 -51.812 1.00 73.56 183 MET A CA 1
ATOM 1377 C C . MET A 1 183 ? 33.541 25.575 -51.446 1.00 73.56 183 MET A C 1
ATOM 1379 O O . MET A 1 183 ? 34.333 25.987 -52.285 1.00 73.56 183 MET A O 1
ATOM 1383 N N . LEU A 1 184 ? 33.940 25.192 -50.232 1.00 70.06 184 LEU A N 1
ATOM 1384 C CA . LEU A 1 184 ? 35.327 25.275 -49.767 1.00 70.06 184 LEU A CA 1
ATOM 1385 C C . LEU A 1 184 ? 36.231 24.261 -50.486 1.00 70.06 184 LEU A C 1
ATOM 1387 O O . LEU A 1 184 ? 37.334 24.614 -50.895 1.00 70.06 184 LEU A O 1
ATOM 1391 N N . ASN A 1 185 ? 35.730 23.047 -50.739 1.00 73.75 185 ASN A N 1
ATOM 1392 C CA . ASN A 1 185 ? 36.397 22.057 -51.593 1.00 73.75 185 ASN A CA 1
ATOM 1393 C C . ASN A 1 185 ? 36.492 22.520 -53.056 1.00 73.75 185 ASN A C 1
ATOM 1395 O O . ASN A 1 185 ? 37.455 22.196 -53.736 1.00 73.75 185 ASN A O 1
ATOM 1399 N N . ALA A 1 186 ? 35.520 23.295 -53.547 1.00 73.19 186 ALA A N 1
ATOM 1400 C CA . ALA A 1 186 ? 35.583 23.887 -54.883 1.00 73.19 186 ALA A CA 1
ATOM 1401 C C . ALA A 1 186 ? 36.531 25.102 -54.970 1.00 73.19 186 ALA A C 1
ATOM 1403 O O . ALA A 1 186 ? 36.944 25.471 -56.067 1.00 73.19 186 ALA A O 1
ATOM 1404 N N . MET A 1 187 ? 36.875 25.729 -53.837 1.00 69.38 187 MET A N 1
ATOM 1405 C CA . MET A 1 187 ? 37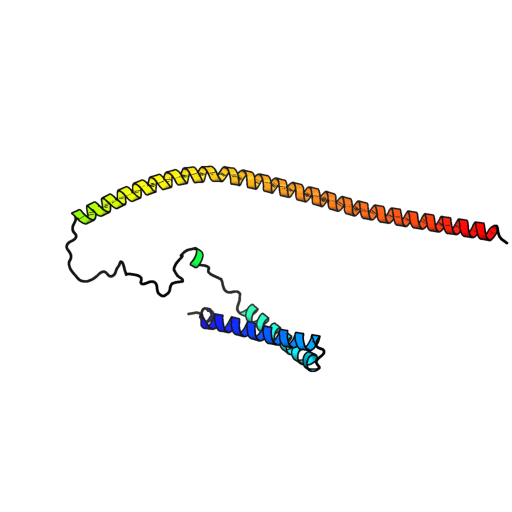.788 26.880 -53.761 1.00 69.38 187 MET A CA 1
ATOM 1406 C C . MET A 1 187 ? 39.246 26.501 -53.443 1.00 69.38 187 MET A C 1
ATOM 1408 O O . MET A 1 187 ? 40.126 27.333 -53.653 1.00 69.38 187 MET A O 1
ATOM 1412 N N . ASN A 1 188 ? 39.513 25.272 -52.990 1.00 61.84 188 ASN A N 1
ATOM 1413 C CA . ASN A 1 188 ? 40.856 24.694 -52.863 1.00 61.84 188 ASN A CA 1
ATOM 1414 C C . ASN A 1 188 ? 40.998 23.504 -53.837 1.00 61.84 188 ASN A C 1
ATOM 1416 O O . ASN A 1 188 ? 40.659 22.386 -53.446 1.00 61.84 188 ASN A O 1
ATOM 1420 N N . PRO A 1 189 ? 41.438 23.731 -55.090 1.00 59.56 189 PRO A N 1
ATOM 1421 C CA . PRO A 1 189 ? 41.709 22.656 -56.046 1.00 59.56 189 PRO A CA 1
ATOM 1422 C C . PRO A 1 189 ? 42.932 21.806 -55.673 1.00 59.56 189 PRO A C 1
ATOM 1424 O O . PRO A 1 189 ? 43.872 22.343 -55.041 1.00 59.56 189 PRO A O 1
#

pLDDT: mean 74.98, std 14.82, range [35.59, 93.56]

Foldseek 3Di:
DDPCPDPVNVVVLVVLVVVLVVQQVVLVVCVVVVHPCNVVSNVVSVVSVVVSVVVDVVVDDDDPDPCCVVDPPPVCPPDPPPPPDPDDDDDDPDPVVVVVVVVVVVVVVVVVVVVVVVVVVVVVVVVVVVVVVVVVVVVVVVVVVVVVVVVVVVVVVVVVVVVVVVVVVVVVVVVVVVVVVVVVVVVPD